Protein AF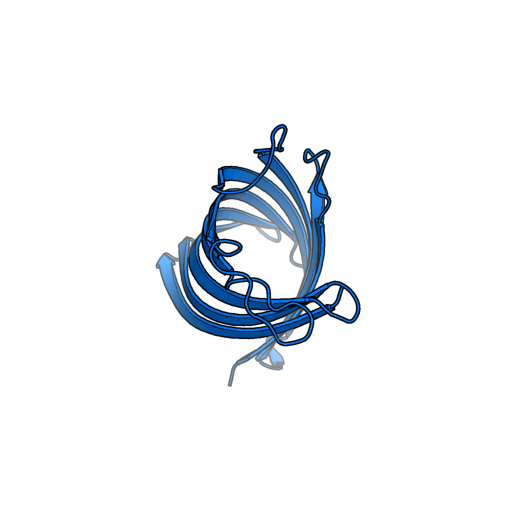-A0A935G472-F1 (afdb_monomer)

Radius of gyration: 19.81 Å; Cα contacts (8 Å, |Δi|>4): 461; chains: 1; bounding box: 46×40×57 Å

Solvent-accessible surface area (backbone atoms only — not comparable to full-atom values): 9178 Å² total; per-residue (Å²): 120,54,74,54,69,56,75,51,69,54,77,49,80,43,77,78,48,101,39,33,36,40,37,40,37,41,32,43,32,47,32,45,38,35,53,75,96,45,34,40,29,49,33,41,36,40,38,40,36,40,36,41,37,38,49,48,76,60,86,55,35,36,42,33,41,38,42,36,40,38,40,40,38,37,43,33,42,4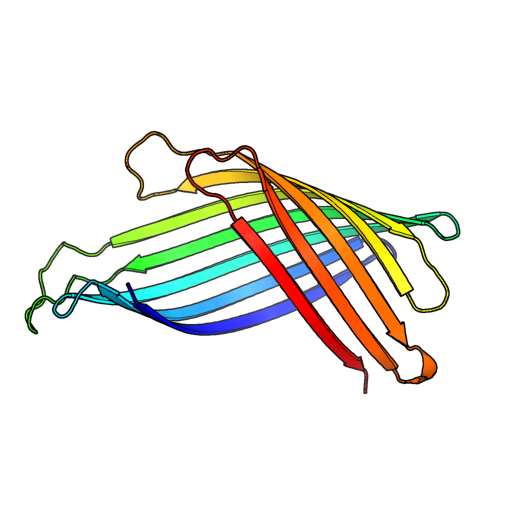2,38,24,49,80,86,42,74,41,85,87,64,39,52,66,35,41,40,33,36,41,34,44,32,41,33,45,32,43,61,51,97,49,36,30,44,33,44,31,46,29,46,35,37,52,79,45,70,68,74,73,79,82,85,76,69,49,43,33,44,34,40,36,41,35,37,38,39,47,37,79,93,74,37,35,36,34,34,42,38,40,34,42,48,39,76,34,92,89,58,78,54,77,47,82,48,76,51,77,47,75,66,131

Structure (mmCIF, N/CA/C/O backbone):
data_AF-A0A935G472-F1
#
_entry.id   AF-A0A935G472-F1
#
loop_
_atom_site.group_PDB
_atom_site.id
_atom_site.type_symbol
_atom_site.label_atom_id
_atom_site.label_alt_id
_atom_site.label_comp_id
_atom_site.label_asym_id
_atom_site.label_entity_id
_atom_site.label_seq_id
_atom_site.pdbx_PDB_ins_code
_atom_site.Cartn_x
_atom_site.Cartn_y
_atom_site.Cartn_z
_atom_site.occupancy
_atom_site.B_iso_or_equiv
_atom_site.auth_seq_id
_atom_site.auth_comp_id
_atom_site.auth_asym_id
_atom_site.auth_atom_id
_atom_site.pdbx_PDB_model_num
ATOM 1 N N . MET A 1 1 ? -1.799 2.362 -26.277 1.00 61.91 1 MET A N 1
ATOM 2 C CA . MET A 1 1 ? -0.725 1.571 -25.633 1.00 61.91 1 MET A CA 1
ATOM 3 C C . MET A 1 1 ? -1.395 0.411 -24.920 1.00 61.91 1 MET A C 1
ATOM 5 O O . MET A 1 1 ? -2.453 0.643 -24.351 1.00 61.91 1 MET A O 1
ATOM 9 N N . ARG A 1 2 ? -0.857 -0.808 -24.996 1.00 76.19 2 ARG A N 1
ATOM 10 C CA . ARG A 1 2 ? -1.435 -1.981 -24.316 1.00 76.19 2 ARG A CA 1
ATOM 11 C C . ARG A 1 2 ? -0.361 -2.645 -23.463 1.00 76.19 2 ARG A C 1
ATOM 13 O O . ARG A 1 2 ? 0.771 -2.778 -23.927 1.00 76.19 2 ARG A O 1
ATOM 20 N N . SER A 1 3 ? -0.723 -3.016 -22.239 1.00 84.31 3 SER A N 1
ATOM 21 C CA . SER A 1 3 ? 0.122 -3.782 -21.329 1.00 84.31 3 SER A CA 1
ATOM 22 C C . SER A 1 3 ? -0.670 -4.990 -20.851 1.00 84.31 3 SER A C 1
ATOM 24 O O . SER A 1 3 ? -1.786 -4.815 -20.371 1.00 84.31 3 SER A O 1
ATOM 26 N N . ASP A 1 4 ? -0.104 -6.180 -20.995 1.00 88.06 4 ASP A N 1
ATOM 27 C CA . ASP A 1 4 ? -0.652 -7.420 -20.445 1.00 88.06 4 ASP A CA 1
ATOM 28 C C . ASP A 1 4 ? 0.426 -8.021 -19.532 1.00 88.06 4 ASP A C 1
ATOM 30 O O . ASP A 1 4 ? 1.610 -7.930 -19.846 1.00 88.06 4 ASP A O 1
ATOM 34 N N . GLY A 1 5 ? 0.054 -8.596 -18.394 1.00 89.50 5 GLY A N 1
ATOM 35 C CA . GLY A 1 5 ? 1.028 -9.142 -17.452 1.00 89.50 5 GLY A CA 1
ATOM 36 C C . GLY A 1 5 ? 0.374 -9.864 -16.288 1.00 89.50 5 GLY A C 1
ATOM 37 O O . GLY A 1 5 ? -0.848 -9.823 -16.129 1.00 89.50 5 GLY A O 1
ATOM 38 N N . TYR A 1 6 ? 1.196 -10.514 -15.476 1.00 93.25 6 TYR A N 1
ATOM 39 C CA . TYR A 1 6 ? 0.776 -11.185 -14.252 1.00 93.25 6 TYR A CA 1
ATOM 40 C C . TYR A 1 6 ? 1.691 -10.792 -13.095 1.00 93.25 6 TYR A C 1
ATOM 42 O O . TYR A 1 6 ? 2.794 -10.291 -13.288 1.00 93.25 6 TYR A O 1
ATOM 50 N N . MET A 1 7 ? 1.216 -11.012 -11.874 1.00 94.19 7 MET A N 1
ATOM 51 C CA . MET A 1 7 ? 1.996 -10.802 -10.663 1.00 94.19 7 MET A CA 1
ATOM 52 C C . MET A 1 7 ? 1.609 -11.862 -9.644 1.00 94.19 7 MET A C 1
ATOM 54 O O . MET A 1 7 ? 0.427 -12.156 -9.461 1.00 94.19 7 MET A O 1
ATOM 58 N N . VAL A 1 8 ? 2.613 -12.425 -8.984 1.00 95.44 8 VAL A N 1
ATOM 59 C CA . VAL A 1 8 ? 2.445 -13.366 -7.882 1.00 95.44 8 VAL A CA 1
ATOM 60 C C . VAL A 1 8 ? 3.071 -12.747 -6.646 1.00 95.44 8 VAL A C 1
ATOM 62 O O . VAL A 1 8 ? 4.176 -12.211 -6.699 1.00 95.44 8 VAL A O 1
ATOM 65 N N . ALA A 1 9 ? 2.360 -12.813 -5.525 1.00 96.56 9 ALA A N 1
ATOM 66 C CA . ALA A 1 9 ? 2.836 -12.272 -4.265 1.00 96.56 9 ALA A CA 1
ATOM 67 C C . ALA A 1 9 ? 2.581 -13.244 -3.115 1.00 96.56 9 ALA A C 1
ATOM 69 O O . ALA A 1 9 ? 1.525 -13.871 -3.034 1.00 96.56 9 ALA A O 1
ATOM 70 N N . ALA A 1 10 ? 3.554 -13.329 -2.215 1.00 96.50 10 ALA A N 1
ATOM 71 C CA . ALA A 1 10 ? 3.398 -13.930 -0.905 1.00 96.50 10 ALA A CA 1
ATOM 72 C C . ALA A 1 10 ? 3.046 -12.837 0.111 1.00 96.50 10 ALA A C 1
ATOM 74 O O . ALA A 1 10 ? 3.570 -11.721 0.059 1.00 96.50 10 ALA A O 1
ATOM 75 N N . TYR A 1 11 ? 2.161 -13.176 1.045 1.00 95.62 11 TYR A N 1
ATOM 76 C CA . TYR A 1 11 ? 1.634 -12.258 2.047 1.00 95.62 11 TYR A CA 1
ATOM 77 C C . TYR A 1 11 ? 1.699 -12.884 3.437 1.00 95.62 11 TYR A C 1
ATOM 79 O O . TYR A 1 11 ? 1.384 -14.062 3.608 1.00 95.62 11 TYR A O 1
ATOM 87 N N . LEU A 1 12 ? 2.063 -12.076 4.429 1.00 96.69 12 LEU A N 1
ATOM 88 C CA . LEU A 1 12 ? 2.054 -12.431 5.840 1.00 96.69 12 LEU A CA 1
ATOM 89 C C . LEU A 1 12 ? 1.376 -11.316 6.640 1.00 96.69 12 LEU A C 1
ATOM 91 O O . LEU A 1 12 ? 1.849 -10.182 6.633 1.00 96.69 12 LEU A O 1
ATOM 95 N N . GLY A 1 13 ? 0.307 -11.657 7.359 1.00 96.31 13 GLY A N 1
ATOM 96 C CA . GLY A 1 13 ? -0.347 -10.776 8.327 1.00 96.31 13 GLY A CA 1
ATOM 97 C C . GLY A 1 13 ? -0.098 -11.261 9.752 1.00 96.31 13 GLY A C 1
ATOM 98 O O . GLY A 1 13 ? -0.277 -12.443 10.047 1.00 96.31 13 GLY A O 1
ATOM 99 N N . LEU A 1 14 ? 0.321 -10.358 10.635 1.00 96.19 14 LEU A N 1
ATOM 100 C CA . LEU A 1 14 ? 0.619 -10.621 12.040 1.00 96.19 14 LEU A CA 1
ATOM 101 C C . LEU A 1 14 ? -0.147 -9.647 12.931 1.00 96.19 14 LEU A C 1
ATOM 103 O O . LEU A 1 14 ? 0.038 -8.433 12.858 1.00 96.19 14 LEU A O 1
ATOM 107 N N . GLN A 1 15 ? -0.959 -10.181 13.838 1.00 96.69 15 GLN A N 1
ATOM 108 C CA . GLN A 1 15 ? -1.556 -9.386 14.903 1.00 96.69 15 GLN A CA 1
ATOM 109 C C . GLN A 1 15 ? -0.549 -9.249 16.051 1.00 96.69 15 GLN A C 1
ATOM 111 O O . GLN A 1 15 ? -0.267 -10.212 16.759 1.00 96.69 15 GLN A O 1
ATOM 116 N N . LEU A 1 16 ? 0.020 -8.053 16.218 1.00 95.88 16 LEU A N 1
ATOM 117 C CA . LEU A 1 16 ? 1.026 -7.766 17.248 1.00 95.88 16 LEU A CA 1
ATOM 118 C C . LEU A 1 16 ? 0.385 -7.508 18.618 1.00 95.88 16 LEU A C 1
ATOM 120 O O . LEU A 1 16 ? 0.967 -7.815 19.653 1.00 95.88 16 LEU A O 1
ATOM 124 N N . SER A 1 17 ? -0.809 -6.917 18.624 1.00 96.12 17 SER A N 1
ATOM 125 C CA . SER A 1 17 ? -1.645 -6.730 19.814 1.00 96.12 17 SER A CA 1
ATOM 126 C C . SER A 1 17 ? -3.119 -6.645 19.411 1.00 96.12 17 SER A C 1
ATOM 128 O O . SER A 1 17 ? -3.445 -6.639 18.226 1.00 96.12 17 SER A O 1
ATOM 130 N N . GLU A 1 18 ? -4.024 -6.497 20.378 1.00 93.75 18 GLU A N 1
ATOM 131 C CA . GLU A 1 18 ? -5.459 -6.297 20.113 1.00 93.75 18 GLU A CA 1
ATOM 132 C C . GLU A 1 18 ? -5.748 -5.127 19.164 1.00 93.75 18 GLU A C 1
ATOM 134 O O . GLU A 1 18 ? -6.733 -5.150 18.432 1.00 93.75 18 GLU A O 1
ATOM 139 N N . LYS A 1 19 ? -4.882 -4.109 19.171 1.00 96.81 19 LYS A N 1
ATOM 140 C CA . LYS A 1 19 ? -5.066 -2.880 18.396 1.00 96.81 19 LYS A CA 1
ATOM 141 C C . LYS A 1 19 ? -4.079 -2.734 17.252 1.00 96.81 19 LYS A C 1
ATOM 143 O O . LYS A 1 19 ? -4.277 -1.849 16.437 1.00 96.81 19 LYS A O 1
ATOM 148 N N . LEU A 1 20 ? -3.012 -3.530 17.202 1.00 97.25 20 LEU A N 1
ATOM 149 C CA . LEU A 1 20 ? -1.900 -3.331 16.273 1.00 97.25 20 LEU A CA 1
ATOM 150 C C . LEU A 1 20 ? -1.707 -4.566 15.396 1.00 97.25 20 LEU A C 1
ATOM 152 O O . LEU A 1 20 ? -1.523 -5.666 15.915 1.00 97.25 20 LEU A O 1
ATOM 156 N N . ALA A 1 21 ? -1.681 -4.364 14.084 1.00 97.56 21 ALA A N 1
ATOM 157 C CA . ALA A 1 21 ? -1.414 -5.395 13.091 1.00 97.56 21 ALA A CA 1
ATOM 158 C C . ALA A 1 21 ? -0.292 -4.955 12.145 1.00 97.56 21 ALA A C 1
ATOM 160 O O . ALA A 1 21 ? -0.178 -3.773 11.815 1.00 97.56 21 ALA A O 1
ATOM 161 N N . LEU A 1 22 ? 0.535 -5.910 11.731 1.00 97.75 22 LEU A N 1
ATOM 162 C CA . LEU A 1 22 ? 1.597 -5.745 10.750 1.00 97.75 22 LEU A CA 1
ATOM 163 C C . LEU A 1 22 ? 1.340 -6.688 9.579 1.00 97.75 22 LEU A C 1
ATOM 165 O O . LEU A 1 22 ? 1.268 -7.898 9.764 1.00 97.75 22 LEU A O 1
ATOM 169 N N . ASP A 1 23 ? 1.298 -6.134 8.378 1.00 96.88 23 ASP A N 1
ATOM 170 C CA . ASP A 1 23 ? 1.134 -6.879 7.140 1.00 96.88 23 ASP A CA 1
ATOM 171 C C . ASP A 1 23 ? 2.339 -6.650 6.236 1.00 96.88 23 ASP A C 1
ATOM 173 O O . ASP A 1 23 ? 2.715 -5.509 5.963 1.00 96.88 23 ASP A O 1
ATOM 177 N N . VAL A 1 24 ? 2.938 -7.728 5.746 1.00 97.50 24 VAL A N 1
ATOM 178 C CA . VAL A 1 24 ? 4.085 -7.691 4.838 1.00 97.50 24 VAL A CA 1
ATOM 179 C C . VAL A 1 24 ? 3.743 -8.470 3.577 1.00 97.50 24 VAL A C 1
ATOM 181 O O . VAL A 1 24 ? 3.178 -9.560 3.641 1.00 97.50 24 VAL A O 1
ATOM 184 N N . ALA A 1 25 ? 4.099 -7.913 2.425 1.00 97.62 25 ALA A N 1
ATOM 185 C CA . ALA A 1 25 ? 3.934 -8.556 1.132 1.00 97.62 25 ALA A CA 1
ATOM 186 C C . ALA A 1 25 ? 5.220 -8.449 0.316 1.00 97.62 25 ALA A C 1
ATOM 188 O O . ALA A 1 25 ? 5.889 -7.416 0.318 1.00 97.62 25 ALA A O 1
ATOM 189 N N . ILE A 1 26 ? 5.535 -9.513 -0.406 1.00 97.38 26 ILE A N 1
ATOM 190 C CA . ILE A 1 26 ? 6.598 -9.550 -1.406 1.00 97.38 26 ILE A CA 1
ATOM 191 C C . ILE A 1 26 ? 6.022 -10.177 -2.662 1.00 97.38 26 ILE A C 1
ATOM 193 O O . ILE A 1 26 ? 5.330 -11.192 -2.581 1.00 97.38 26 ILE A O 1
ATOM 197 N N . GLY A 1 27 ? 6.297 -9.600 -3.821 1.00 96.44 27 GLY A N 1
ATOM 198 C CA . GLY A 1 27 ? 5.851 -10.189 -5.071 1.00 96.44 27 GLY A CA 1
ATOM 199 C C . GLY A 1 27 ? 6.751 -9.867 -6.240 1.00 96.44 27 GLY A C 1
ATOM 200 O O . GLY A 1 27 ? 7.555 -8.938 -6.193 1.00 96.44 27 GLY A O 1
ATOM 201 N N . SER A 1 28 ? 6.586 -10.675 -7.277 1.00 96.50 28 SER A N 1
ATOM 202 C CA . SER A 1 28 ? 7.285 -10.558 -8.544 1.00 96.50 28 SER A CA 1
ATOM 203 C C . SER A 1 28 ? 6.312 -10.834 -9.691 1.00 96.50 28 SER A C 1
ATOM 205 O O . SER A 1 28 ? 5.279 -11.488 -9.502 1.00 96.50 28 SER A O 1
ATOM 207 N N . GLY A 1 29 ? 6.588 -10.304 -10.872 1.00 94.56 29 GLY A N 1
ATOM 208 C CA . GLY A 1 29 ? 5.725 -10.475 -12.028 1.00 94.56 29 GLY A CA 1
ATOM 209 C C . GLY A 1 29 ? 6.328 -9.942 -13.312 1.00 94.56 29 GLY A C 1
ATOM 210 O O . GLY A 1 29 ? 7.234 -9.116 -13.295 1.00 94.56 29 GLY A O 1
ATOM 211 N N . ASP A 1 30 ? 5.750 -10.378 -14.419 1.00 93.69 30 ASP A N 1
ATOM 212 C CA . ASP A 1 30 ? 6.198 -10.048 -15.763 1.00 93.69 30 ASP A CA 1
ATOM 213 C C . ASP A 1 30 ? 5.072 -9.337 -16.515 1.00 93.69 30 ASP A C 1
ATOM 215 O O . ASP A 1 30 ? 3.883 -9.653 -16.362 1.00 93.69 30 ASP A O 1
ATOM 219 N N . ALA A 1 31 ? 5.433 -8.369 -17.350 1.00 90.44 31 ALA A N 1
ATOM 220 C CA . ALA A 1 31 ? 4.493 -7.675 -18.211 1.00 90.44 31 ALA A CA 1
ATOM 221 C C . ALA A 1 31 ? 5.084 -7.370 -19.586 1.00 90.44 31 ALA A C 1
ATOM 223 O O . ALA A 1 31 ? 6.184 -6.847 -19.723 1.00 90.44 31 ALA A O 1
ATOM 224 N N . ASP A 1 32 ? 4.276 -7.592 -20.614 1.00 87.88 32 ASP A N 1
ATOM 225 C CA . ASP A 1 32 ? 4.554 -7.161 -21.972 1.00 87.88 32 ASP A CA 1
ATOM 226 C C . ASP A 1 32 ? 3.937 -5.783 -22.200 1.00 87.88 32 ASP A C 1
ATOM 228 O O . ASP A 1 32 ? 2.732 -5.582 -22.015 1.00 87.88 32 ASP A O 1
ATOM 232 N N . ARG A 1 33 ? 4.731 -4.830 -22.690 1.00 83.69 33 ARG A N 1
ATOM 233 C CA . ARG A 1 33 ? 4.255 -3.516 -23.132 1.00 83.69 33 ARG A CA 1
ATOM 234 C C . ARG A 1 33 ? 4.383 -3.384 -24.644 1.00 83.69 33 ARG A C 1
ATOM 236 O O . ARG A 1 33 ? 5.468 -3.506 -25.206 1.00 83.69 33 ARG A O 1
ATOM 243 N N . LYS A 1 34 ? 3.277 -3.032 -25.303 1.00 83.06 34 LYS A N 1
ATOM 244 C CA . LYS A 1 34 ? 3.229 -2.722 -26.740 1.00 83.06 34 LYS A CA 1
ATOM 245 C C . LYS A 1 34 ? 2.914 -1.246 -26.969 1.00 83.06 34 LYS A C 1
ATOM 247 O O . LYS A 1 34 ? 1.870 -0.734 -26.537 1.00 83.06 34 LYS A O 1
ATOM 252 N N . THR A 1 35 ? 3.814 -0.562 -27.674 1.00 81.06 35 THR A N 1
ATOM 253 C CA . THR A 1 35 ? 3.662 0.846 -28.067 1.00 81.06 35 THR A CA 1
ATOM 254 C C . THR A 1 35 ? 3.570 0.929 -29.592 1.00 81.06 35 THR A C 1
ATOM 256 O O . THR A 1 35 ? 4.547 0.698 -30.296 1.00 81.06 35 THR A O 1
ATOM 259 N N . GLY A 1 36 ? 2.378 1.230 -30.115 1.00 77.69 36 GLY A N 1
ATOM 260 C CA . GLY A 1 36 ? 2.111 1.154 -31.556 1.00 77.69 36 GLY A CA 1
ATOM 261 C C . GLY A 1 36 ? 2.119 -0.286 -32.086 1.00 77.69 36 GLY A C 1
ATOM 262 O O . GLY A 1 36 ? 1.955 -1.236 -31.324 1.00 77.69 36 GLY A O 1
ATOM 263 N N . ALA A 1 37 ? 2.291 -0.443 -33.401 1.00 70.75 37 ALA A N 1
ATOM 264 C CA . ALA A 1 37 ? 2.274 -1.752 -34.063 1.00 70.75 37 ALA A CA 1
ATOM 265 C C . ALA A 1 37 ? 3.631 -2.483 -34.048 1.00 70.75 37 ALA A C 1
ATOM 267 O O . ALA A 1 37 ? 3.686 -3.662 -34.383 1.00 70.75 37 ALA A O 1
ATOM 268 N N . GLN A 1 38 ? 4.722 -1.788 -33.710 1.00 73.62 38 GLN A N 1
ATOM 269 C CA . GLN A 1 38 ? 6.084 -2.236 -34.031 1.00 73.62 38 GLN A CA 1
ATOM 270 C C . GLN A 1 38 ? 7.020 -2.313 -32.819 1.00 73.62 38 GLN A C 1
ATOM 272 O O . GLN A 1 38 ? 8.059 -2.953 -32.944 1.00 73.62 38 GLN A O 1
ATOM 277 N N . THR A 1 39 ? 6.670 -1.710 -31.673 1.00 80.06 39 THR A N 1
ATOM 278 C CA . THR A 1 39 ? 7.538 -1.666 -30.483 1.00 80.06 39 THR A CA 1
ATOM 279 C C . THR A 1 39 ? 6.994 -2.545 -29.357 1.00 80.06 39 THR A C 1
ATOM 281 O O . THR A 1 39 ? 5.894 -2.286 -28.852 1.00 80.06 39 THR A O 1
ATOM 284 N N . LYS A 1 40 ? 7.771 -3.554 -28.943 1.00 83.19 40 LYS A N 1
ATOM 285 C CA . LYS A 1 40 ? 7.506 -4.412 -27.774 1.00 83.19 40 LYS A CA 1
ATOM 286 C C . LYS A 1 40 ? 8.637 -4.280 -26.755 1.00 83.19 40 LYS A C 1
ATOM 288 O O . LYS A 1 40 ? 9.800 -4.317 -27.149 1.00 83.19 40 LYS A O 1
ATOM 293 N N . ASN A 1 41 ? 8.285 -4.206 -25.475 1.00 84.88 41 ASN A N 1
ATOM 294 C CA . ASN A 1 41 ? 9.228 -4.315 -24.368 1.00 84.88 41 ASN A CA 1
ATOM 295 C C . ASN A 1 41 ? 8.694 -5.302 -23.341 1.00 84.88 41 ASN A C 1
ATOM 297 O O . ASN A 1 41 ? 7.498 -5.274 -23.038 1.00 84.88 41 ASN A O 1
ATOM 301 N N . ASP A 1 42 ? 9.600 -6.086 -22.781 1.00 87.19 42 ASP A N 1
ATOM 302 C CA . ASP A 1 42 ? 9.330 -6.952 -21.641 1.00 87.19 42 ASP A CA 1
ATOM 303 C C . ASP A 1 42 ? 9.679 -6.167 -20.363 1.00 87.19 42 ASP A C 1
ATOM 305 O O . ASP A 1 42 ? 10.604 -5.345 -20.366 1.00 87.19 42 ASP A O 1
ATOM 309 N N . ILE A 1 43 ? 8.885 -6.325 -19.308 1.00 89.56 43 ILE A N 1
ATOM 310 C CA . ILE A 1 43 ? 9.026 -5.594 -18.047 1.00 89.56 43 ILE A CA 1
ATOM 311 C C . ILE A 1 43 ? 8.947 -6.592 -16.900 1.00 89.56 43 ILE A C 1
ATOM 313 O O . ILE A 1 43 ? 7.876 -7.147 -16.650 1.00 89.56 43 ILE A O 1
ATOM 317 N N . ASP A 1 44 ? 10.038 -6.712 -16.157 1.00 92.69 44 ASP A N 1
ATOM 318 C CA . ASP A 1 44 ? 10.095 -7.510 -14.936 1.00 92.69 44 ASP A CA 1
ATOM 319 C C . ASP A 1 44 ? 9.821 -6.590 -13.748 1.00 92.69 44 ASP A C 1
ATOM 321 O O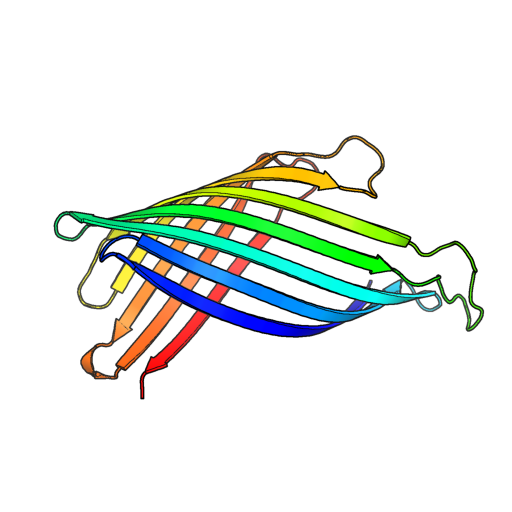 . ASP A 1 44 ? 10.332 -5.465 -13.680 1.00 92.69 44 ASP A O 1
ATOM 325 N N . ARG A 1 45 ? 8.985 -7.028 -12.812 1.00 94.19 45 ARG A N 1
ATOM 326 C CA . ARG A 1 45 ? 8.521 -6.218 -11.685 1.00 94.19 45 ARG A CA 1
ATOM 327 C C . ARG A 1 45 ? 8.717 -6.959 -10.386 1.00 94.19 45 ARG A C 1
ATOM 329 O O . ARG A 1 45 ? 8.173 -8.038 -10.221 1.00 94.19 45 ARG A O 1
ATOM 336 N N . ASP A 1 46 ? 9.351 -6.305 -9.426 1.00 95.94 46 ASP A N 1
ATOM 337 C CA . ASP A 1 46 ? 9.428 -6.767 -8.046 1.00 95.94 46 ASP A CA 1
ATOM 338 C C . ASP A 1 46 ? 8.850 -5.707 -7.117 1.00 95.94 46 ASP A C 1
ATOM 340 O O . ASP A 1 46 ? 9.079 -4.505 -7.300 1.00 95.94 46 ASP A O 1
ATOM 344 N N . PHE A 1 47 ? 8.137 -6.133 -6.079 1.00 96.62 47 PHE A N 1
ATOM 345 C CA . PHE A 1 47 ? 7.693 -5.225 -5.033 1.00 96.62 47 PHE A CA 1
ATOM 346 C C . PHE A 1 47 ? 7.798 -5.831 -3.636 1.00 96.62 47 PHE A C 1
ATOM 348 O O . PHE A 1 47 ? 7.694 -7.039 -3.429 1.00 96.62 47 PHE A O 1
ATOM 355 N N . TYR A 1 48 ? 7.965 -4.937 -2.670 1.00 97.38 48 TYR A N 1
ATOM 356 C CA . TYR A 1 48 ? 7.998 -5.215 -1.246 1.00 97.38 48 TYR A CA 1
ATOM 357 C C . TYR A 1 48 ? 7.120 -4.177 -0.567 1.00 97.38 48 TYR A C 1
ATOM 359 O O . TYR A 1 48 ? 7.285 -2.979 -0.795 1.00 97.38 48 TYR A O 1
ATOM 367 N N . ALA A 1 49 ? 6.192 -4.616 0.267 1.00 97.38 49 ALA A N 1
ATOM 368 C CA . ALA A 1 49 ? 5.305 -3.730 0.995 1.00 97.38 49 ALA A CA 1
ATOM 369 C C . ALA A 1 49 ? 5.238 -4.129 2.464 1.00 97.38 49 ALA A C 1
ATOM 371 O O . ALA A 1 49 ? 5.232 -5.311 2.800 1.00 97.38 49 ALA A O 1
ATOM 372 N N . ALA A 1 50 ? 5.147 -3.130 3.332 1.00 97.88 50 ALA A N 1
ATOM 373 C CA . ALA A 1 50 ? 4.891 -3.303 4.751 1.00 97.88 50 ALA A CA 1
ATOM 374 C C . ALA A 1 50 ? 3.815 -2.308 5.190 1.00 97.88 50 ALA A C 1
ATOM 376 O O . ALA A 1 50 ? 3.849 -1.139 4.806 1.00 97.88 50 ALA A O 1
ATOM 377 N N . ASN A 1 51 ? 2.855 -2.759 5.988 1.00 97.31 51 ASN A N 1
ATOM 378 C CA . ASN A 1 51 ? 1.764 -1.950 6.510 1.00 97.31 51 ASN A CA 1
ATOM 379 C C . ASN A 1 51 ? 1.626 -2.198 8.005 1.00 97.31 51 ASN A C 1
ATOM 381 O O . ASN A 1 51 ? 1.450 -3.330 8.432 1.00 97.31 51 ASN A O 1
ATOM 385 N N . LEU A 1 52 ? 1.667 -1.133 8.790 1.00 97.94 52 LEU A N 1
ATOM 386 C CA . LEU A 1 52 ? 1.368 -1.143 10.208 1.00 97.94 52 LEU A CA 1
ATOM 387 C C . LEU A 1 52 ? 0.023 -0.450 10.416 1.00 97.94 52 LEU A C 1
ATOM 389 O O . LEU A 1 52 ? -0.147 0.710 10.035 1.00 97.94 52 LEU A O 1
ATOM 393 N N . THR A 1 53 ? -0.917 -1.154 11.031 1.00 97.94 53 THR A N 1
ATOM 394 C CA . THR A 1 53 ? -2.282 -0.679 11.255 1.00 97.94 53 THR A CA 1
ATOM 395 C C . THR A 1 53 ? -2.574 -0.655 12.747 1.00 97.94 53 THR A C 1
ATOM 397 O O . THR A 1 53 ? -2.381 -1.659 13.427 1.00 97.94 53 THR A O 1
ATOM 400 N N . TYR A 1 54 ? -3.050 0.481 13.254 1.00 97.75 54 TYR A N 1
ATOM 401 C CA . TYR A 1 54 ? -3.556 0.642 14.613 1.00 97.75 54 TYR A CA 1
ATOM 402 C C . TYR A 1 54 ? -5.060 0.913 14.569 1.00 97.75 54 TYR A C 1
ATOM 404 O O . TYR A 1 54 ? -5.456 1.928 14.012 1.00 97.75 54 TYR A O 1
ATOM 412 N N . ALA A 1 55 ? -5.892 0.062 15.165 1.00 97.25 55 ALA A N 1
ATOM 413 C CA . ALA A 1 55 ? -7.342 0.235 15.209 1.00 97.25 55 ALA A CA 1
ATOM 414 C C . ALA A 1 55 ? -7.841 0.357 16.653 1.00 97.25 55 ALA A C 1
ATOM 416 O O . ALA A 1 55 ? -7.495 -0.441 17.528 1.00 97.25 55 ALA A O 1
ATOM 417 N N . HIS A 1 56 ? -8.687 1.350 16.913 1.00 97.38 56 HIS A N 1
ATOM 418 C CA . HIS A 1 56 ? -9.293 1.571 18.217 1.00 97.38 56 HIS A CA 1
ATOM 419 C C . HIS A 1 56 ? -10.788 1.858 18.097 1.00 97.38 56 HIS A C 1
ATOM 421 O O . HIS A 1 56 ? -11.214 2.674 17.286 1.00 97.38 56 HIS A O 1
ATOM 427 N N . TRP A 1 57 ? -11.575 1.195 18.940 1.00 96.69 57 TRP A N 1
ATOM 428 C CA . TRP A 1 57 ? -13.021 1.357 19.002 1.00 96.69 57 TRP A CA 1
ATOM 429 C C . TRP A 1 57 ? -13.427 2.311 20.122 1.00 96.69 57 TRP A C 1
ATOM 431 O O . TRP A 1 57 ? -12.950 2.193 21.252 1.00 96.69 57 TRP A O 1
ATOM 441 N N . HIS A 1 58 ? -14.355 3.210 19.811 1.00 96.88 58 HIS A N 1
ATOM 442 C CA . HIS A 1 58 ? -15.036 4.075 20.762 1.00 96.88 58 HIS A CA 1
ATOM 443 C C . HIS A 1 58 ? -16.550 4.012 20.519 1.00 96.88 58 HIS A C 1
ATOM 445 O O . HIS A 1 58 ? -17.107 4.724 19.680 1.00 96.88 58 HIS A O 1
ATOM 451 N N . GLY A 1 59 ? -17.222 3.110 21.238 1.00 95.44 59 GLY A N 1
ATOM 452 C CA . GLY A 1 59 ? -18.625 2.791 20.979 1.00 95.44 59 GLY A CA 1
ATOM 453 C C . GLY A 1 59 ? -18.802 2.221 19.570 1.00 95.44 59 GLY A C 1
ATOM 454 O O . GLY A 1 59 ? -18.138 1.255 19.208 1.00 95.44 59 GLY A O 1
ATOM 455 N N . ALA A 1 60 ? -19.679 2.838 18.775 1.00 96.00 60 ALA A N 1
ATOM 456 C CA . ALA A 1 60 ? -19.911 2.454 17.381 1.00 96.00 60 ALA A CA 1
ATOM 457 C C . ALA A 1 60 ? -18.869 3.020 16.397 1.00 96.00 60 ALA A C 1
ATOM 459 O O . ALA A 1 60 ? -18.875 2.641 15.230 1.00 96.00 60 ALA A O 1
ATOM 460 N N . PHE A 1 61 ? -17.979 3.917 16.832 1.00 97.25 61 PHE A N 1
ATOM 461 C CA . PHE A 1 61 ? -16.929 4.459 15.972 1.00 97.25 61 PHE A CA 1
ATOM 462 C C . PHE A 1 61 ? -15.666 3.603 16.043 1.00 97.25 61 PHE A C 1
ATOM 464 O O . PHE A 1 61 ? -15.216 3.233 17.129 1.00 97.25 61 PHE A O 1
ATOM 471 N N . GLN A 1 62 ? -15.053 3.362 14.890 1.00 97.31 62 GLN A N 1
ATOM 472 C CA . GLN A 1 62 ? -13.711 2.807 14.774 1.00 97.31 62 GLN A CA 1
ATOM 473 C C . GLN A 1 62 ? -12.782 3.882 14.219 1.00 97.31 62 GLN A C 1
ATOM 475 O O . GLN A 1 62 ? -13.069 4.475 13.184 1.00 97.31 62 GLN A O 1
ATOM 480 N N . VAL A 1 63 ? -11.660 4.118 14.890 1.00 97.69 63 VAL A N 1
ATOM 481 C CA . VAL A 1 63 ? -10.579 4.970 14.391 1.00 97.69 63 VAL A CA 1
ATOM 482 C C . VAL A 1 63 ? -9.389 4.088 14.061 1.00 97.69 63 VAL A C 1
ATOM 484 O O . VAL A 1 63 ? -8.913 3.339 14.917 1.00 97.69 63 VAL A O 1
ATOM 487 N N . THR A 1 64 ? -8.890 4.209 12.838 1.00 97.62 64 THR A N 1
ATOM 488 C CA . THR A 1 64 ? -7.782 3.406 12.330 1.00 97.62 64 THR A CA 1
ATOM 489 C C . THR A 1 64 ? -6.663 4.317 11.847 1.00 97.62 64 THR A C 1
ATOM 491 O O . THR A 1 64 ? -6.875 5.150 10.978 1.00 97.62 64 THR A O 1
ATOM 494 N N . GLY A 1 65 ? -5.461 4.169 12.394 1.00 97.94 65 GLY A N 1
ATOM 495 C CA . GLY A 1 65 ? -4.234 4.757 11.861 1.00 97.94 65 GLY A CA 1
ATOM 496 C C . GLY A 1 65 ? -3.475 3.730 11.026 1.00 97.94 65 GLY A C 1
ATOM 497 O O . GLY A 1 65 ? -3.394 2.564 11.409 1.00 97.94 65 GLY A O 1
ATOM 498 N N . LYS A 1 66 ? -2.896 4.145 9.899 1.00 97.62 66 LYS A N 1
ATOM 499 C CA . LYS A 1 66 ? -2.140 3.261 9.008 1.00 97.62 66 LYS A CA 1
ATOM 500 C C . LYS A 1 66 ? -0.845 3.912 8.549 1.00 97.62 66 LYS A C 1
ATOM 502 O O . LYS A 1 66 ? -0.867 5.002 7.984 1.00 97.62 66 LYS A O 1
ATOM 507 N N . ALA A 1 67 ? 0.267 3.217 8.747 1.00 98.00 67 ALA A N 1
ATOM 508 C CA . ALA A 1 67 ? 1.563 3.555 8.179 1.00 98.00 67 ALA A CA 1
ATOM 509 C C . ALA A 1 67 ? 1.968 2.469 7.179 1.00 98.00 67 ALA A C 1
ATOM 511 O O . ALA A 1 6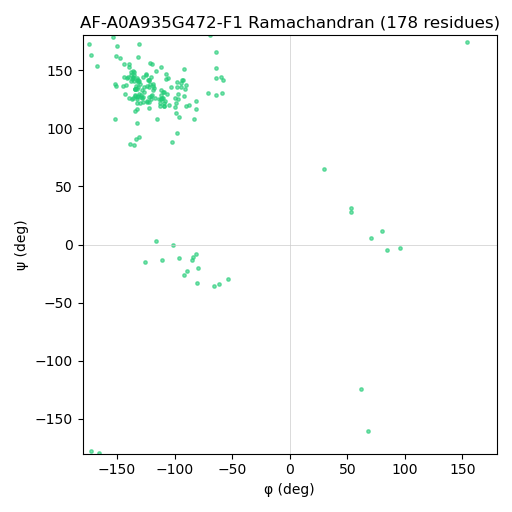7 ? 2.013 1.293 7.519 1.00 98.00 67 ALA A O 1
ATOM 512 N N . SER A 1 68 ? 2.271 2.856 5.950 1.00 96.88 68 SER A N 1
ATOM 513 C CA . SER A 1 68 ? 2.644 1.955 4.867 1.00 96.88 68 SER A CA 1
ATOM 514 C C . SER A 1 68 ? 3.985 2.355 4.276 1.00 96.88 68 SER A C 1
ATOM 516 O O . SER A 1 68 ? 4.304 3.538 4.145 1.00 96.88 68 SER A O 1
ATOM 518 N N . TRP A 1 69 ? 4.742 1.357 3.857 1.00 97.19 69 TRP A N 1
ATOM 519 C CA . TRP A 1 69 ? 5.941 1.501 3.054 1.00 97.19 69 TRP A CA 1
ATOM 520 C C . TRP A 1 69 ? 5.852 0.556 1.858 1.00 97.19 69 TRP A C 1
ATOM 522 O O . TRP A 1 69 ? 5.417 -0.587 1.999 1.00 97.19 69 TRP A O 1
ATOM 532 N N . LEU A 1 70 ? 6.249 1.046 0.689 1.00 96.31 70 LEU A N 1
ATOM 533 C CA . LEU A 1 70 ? 6.268 0.311 -0.566 1.00 96.31 70 LEU A CA 1
ATOM 534 C C . LEU A 1 70 ? 7.599 0.566 -1.272 1.00 96.31 70 LEU A C 1
ATOM 536 O O . LEU A 1 70 ? 7.968 1.715 -1.523 1.00 96.31 70 LEU A O 1
ATOM 540 N N . HIS A 1 71 ? 8.276 -0.509 -1.643 1.00 95.69 71 HIS A N 1
ATOM 541 C CA . HIS A 1 71 ? 9.363 -0.515 -2.606 1.00 95.69 71 HIS A CA 1
ATOM 542 C C . HIS A 1 71 ? 8.907 -1.252 -3.857 1.00 95.69 71 HIS A C 1
ATOM 544 O O . HIS A 1 71 ? 8.485 -2.400 -3.770 1.00 95.69 71 HIS A O 1
ATOM 550 N N . GLY A 1 72 ? 9.014 -0.612 -5.013 1.00 94.19 72 GLY A N 1
ATOM 551 C CA . GLY A 1 72 ? 8.785 -1.220 -6.316 1.00 94.19 72 GLY A CA 1
ATOM 552 C C . GLY A 1 72 ? 10.013 -1.057 -7.199 1.00 94.19 72 GLY A C 1
ATOM 553 O O . GLY A 1 72 ? 10.663 -0.007 -7.194 1.00 94.19 72 GLY A O 1
ATOM 554 N N . LYS A 1 73 ? 10.325 -2.084 -7.975 1.00 93.88 73 LYS A N 1
ATOM 555 C CA . LYS A 1 73 ? 11.371 -2.077 -8.990 1.00 93.88 73 LYS A CA 1
ATOM 556 C C . LYS A 1 73 ? 10.785 -2.639 -10.276 1.00 93.88 73 LYS A C 1
ATOM 558 O O . LYS A 1 73 ? 10.179 -3.699 -10.261 1.00 93.88 73 LYS A O 1
ATOM 563 N N . GLU A 1 74 ? 10.980 -1.920 -11.370 1.00 90.88 74 GLU A N 1
ATOM 564 C CA . GLU A 1 74 ? 10.621 -2.354 -12.713 1.00 90.88 74 GLU A CA 1
ATOM 565 C C . GLU A 1 74 ? 11.875 -2.332 -13.585 1.00 90.88 74 GLU A C 1
ATOM 567 O O . GLU A 1 74 ? 12.466 -1.269 -13.804 1.00 90.88 74 GLU A O 1
ATOM 572 N N . ASP A 1 75 ? 12.287 -3.488 -14.084 1.00 90.31 75 ASP A N 1
ATOM 573 C CA . ASP A 1 75 ? 13.348 -3.612 -15.073 1.00 90.31 75 ASP A CA 1
ATOM 574 C C . ASP A 1 75 ? 12.712 -3.695 -16.458 1.00 90.31 75 ASP A C 1
ATOM 576 O O . ASP A 1 75 ? 12.053 -4.668 -16.808 1.00 90.31 75 ASP A O 1
ATOM 580 N N . VAL A 1 76 ? 12.879 -2.637 -17.251 1.00 87.19 76 VAL A N 1
ATOM 581 C CA . VAL A 1 76 ? 12.374 -2.603 -18.625 1.00 87.19 76 VAL A CA 1
ATOM 582 C C . VAL A 1 76 ? 13.460 -3.141 -19.548 1.00 87.19 76 VAL A C 1
ATOM 584 O O . VAL A 1 76 ? 14.543 -2.555 -19.628 1.00 87.19 76 VAL A O 1
ATOM 587 N N . GLY A 1 77 ? 13.170 -4.226 -20.259 1.00 85.06 77 GLY A N 1
ATOM 588 C CA . GLY A 1 77 ? 14.034 -4.773 -21.298 1.00 85.06 77 GLY A CA 1
ATOM 589 C C . GLY A 1 77 ? 14.211 -3.820 -22.485 1.00 85.06 77 GLY A C 1
ATOM 590 O O . GLY A 1 77 ? 13.473 -2.844 -22.655 1.00 85.06 77 GLY A O 1
ATOM 591 N N . ASP A 1 78 ? 15.208 -4.109 -23.321 1.00 85.19 78 ASP A N 1
ATOM 592 C CA . ASP A 1 78 ? 15.458 -3.354 -24.549 1.00 85.19 78 ASP A CA 1
ATOM 593 C C . ASP A 1 78 ? 14.235 -3.365 -25.482 1.00 85.19 78 ASP A C 1
ATOM 595 O O . ASP A 1 78 ? 13.555 -4.381 -25.642 1.00 85.19 78 ASP A O 1
ATOM 599 N N . ASN A 1 79 ? 13.983 -2.231 -26.141 1.00 82.50 79 ASN A N 1
ATOM 600 C CA . ASN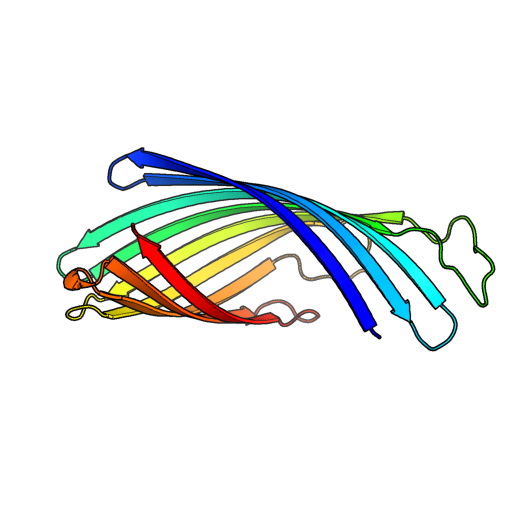 A 1 79 ? 12.938 -2.102 -27.150 1.00 82.50 79 ASN A CA 1
ATOM 601 C C . ASN A 1 79 ? 13.183 -3.100 -28.289 1.00 82.50 79 ASN A C 1
ATOM 603 O O . ASN A 1 79 ? 14.258 -3.125 -28.892 1.00 82.50 79 ASN A O 1
ATOM 607 N N . VAL A 1 80 ? 12.152 -3.849 -28.662 1.00 83.44 80 VAL A N 1
ATOM 608 C CA . VAL A 1 80 ? 12.120 -4.613 -29.909 1.00 83.44 80 VAL A CA 1
ATOM 609 C C . VAL A 1 80 ? 11.333 -3.806 -30.928 1.00 83.44 80 VAL A C 1
ATOM 611 O O . VAL A 1 80 ? 10.128 -3.639 -30.760 1.00 83.44 80 VAL A O 1
ATOM 614 N N . PHE A 1 81 ? 11.994 -3.319 -31.979 1.00 83.00 81 PHE A N 1
ATOM 615 C CA . PHE A 1 81 ? 11.363 -2.615 -33.094 1.00 83.00 81 PHE A CA 1
ATOM 616 C C . PHE A 1 81 ? 11.388 -3.486 -34.349 1.00 83.00 81 PHE A C 1
ATOM 618 O O . PHE A 1 81 ? 12.459 -3.902 -34.790 1.00 83.00 81 PHE A O 1
ATOM 625 N N . ALA A 1 82 ? 10.220 -3.785 -34.922 1.00 80.31 82 ALA A N 1
ATOM 626 C CA . ALA A 1 82 ? 10.103 -4.610 -36.133 1.00 80.31 82 ALA A CA 1
ATOM 627 C C . ALA A 1 82 ? 10.813 -5.984 -36.027 1.00 80.31 82 ALA A C 1
ATOM 629 O O . ALA A 1 82 ? 11.351 -6.494 -37.006 1.00 80.31 82 ALA A O 1
ATOM 630 N N . GLY A 1 83 ? 10.870 -6.570 -34.823 1.00 77.69 83 GLY A N 1
ATOM 631 C CA . GLY A 1 83 ? 11.585 -7.828 -34.553 1.00 77.69 83 GLY A CA 1
ATOM 632 C C . GLY A 1 83 ? 13.085 -7.681 -34.261 1.00 77.69 83 GLY A C 1
ATOM 633 O O . GLY A 1 83 ? 13.723 -8.662 -33.887 1.00 77.69 83 GLY A O 1
ATOM 634 N N . THR A 1 84 ? 13.646 -6.473 -34.356 1.00 82.62 84 THR A N 1
ATOM 635 C CA . THR A 1 84 ? 15.053 -6.185 -34.037 1.00 82.62 84 THR A CA 1
ATOM 636 C C . THR A 1 84 ? 15.175 -5.574 -32.641 1.00 82.62 84 THR A C 1
ATOM 638 O O . THR A 1 84 ? 14.531 -4.569 -32.343 1.00 82.62 84 THR A O 1
ATOM 641 N N . LYS A 1 85 ? 16.013 -6.162 -31.778 1.00 83.56 85 LYS A N 1
ATOM 642 C CA . LYS A 1 85 ? 16.348 -5.589 -30.463 1.00 83.56 85 LYS A CA 1
ATOM 643 C C . LYS A 1 85 ? 17.225 -4.347 -30.636 1.00 83.56 85 LYS A C 1
ATOM 645 O O . LYS A 1 85 ? 18.235 -4.406 -31.332 1.00 83.56 85 LYS A O 1
ATOM 650 N N . LEU A 1 86 ? 16.854 -3.250 -29.984 1.00 83.19 86 LEU A N 1
ATOM 651 C CA . LEU A 1 86 ? 17.630 -2.013 -29.908 1.00 83.19 86 LEU A CA 1
ATOM 652 C C . LEU A 1 86 ? 18.404 -1.989 -28.577 1.00 83.19 86 LEU A C 1
ATOM 654 O O . LEU A 1 86 ? 17.823 -1.608 -27.556 1.00 83.19 86 LEU A O 1
ATOM 658 N N . PRO A 1 87 ? 19.682 -2.408 -28.556 1.00 81.25 87 PRO A N 1
ATOM 659 C CA . PRO A 1 87 ? 20.439 -2.541 -27.317 1.00 81.25 87 PRO A CA 1
ATOM 660 C C . PRO A 1 87 ? 20.646 -1.193 -26.620 1.00 81.25 87 PRO A C 1
ATOM 662 O O . PRO A 1 87 ? 20.870 -0.172 -27.272 1.00 81.25 87 PRO A O 1
ATOM 665 N N . GLY A 1 88 ? 20.601 -1.198 -25.287 1.00 78.06 88 GLY A N 1
ATOM 666 C CA . GLY A 1 88 ? 20.835 -0.009 -24.460 1.00 78.06 88 GLY A CA 1
ATOM 667 C C . GLY A 1 88 ? 19.628 0.923 -24.343 1.00 78.06 88 GLY A C 1
ATOM 668 O O . GLY A 1 88 ? 19.764 2.045 -23.858 1.00 78.06 88 GLY A O 1
ATOM 669 N N . THR A 1 89 ? 18.449 0.474 -24.776 1.00 81.19 89 THR A N 1
ATOM 670 C CA . THR A 1 89 ? 17.196 1.231 -24.635 1.00 81.19 89 THR A CA 1
ATOM 671 C C . THR A 1 89 ? 16.390 0.824 -23.404 1.00 81.19 89 THR A C 1
ATOM 673 O O . THR A 1 89 ? 15.451 1.527 -23.021 1.00 81.19 89 THR A O 1
ATOM 676 N N . GLY A 1 90 ? 16.765 -0.282 -22.764 1.00 80.25 90 GLY A N 1
ATOM 677 C CA . GLY A 1 90 ? 16.186 -0.726 -21.512 1.00 80.25 90 GLY A CA 1
ATOM 678 C C . GLY A 1 90 ? 16.529 0.168 -20.318 1.00 80.25 90 GLY A C 1
ATOM 679 O O . GLY A 1 90 ? 17.231 1.184 -20.372 1.00 80.25 90 GLY A O 1
ATOM 680 N N . GLY A 1 91 ? 16.009 -0.218 -19.167 1.00 84.69 91 GLY A N 1
ATOM 681 C CA . GLY A 1 91 ? 16.604 0.130 -17.890 1.00 84.69 91 GLY A CA 1
ATOM 682 C C . GLY A 1 91 ? 15.611 0.166 -16.750 1.00 84.69 91 GLY A C 1
ATOM 683 O O . GLY A 1 91 ? 14.402 0.068 -16.931 1.00 84.69 91 GLY A O 1
ATOM 684 N N . THR A 1 92 ? 16.168 0.371 -15.570 1.00 86.69 92 THR A N 1
ATOM 685 C CA . THR A 1 92 ? 15.469 0.162 -14.311 1.00 86.69 92 THR A CA 1
ATOM 686 C C . THR A 1 92 ? 14.776 1.422 -13.816 1.00 86.69 92 THR A C 1
ATOM 688 O O . THR A 1 92 ? 15.378 2.498 -13.744 1.00 86.69 92 THR A O 1
ATOM 691 N N . THR A 1 93 ? 13.529 1.268 -13.394 1.00 87.62 93 THR A N 1
ATOM 692 C CA . THR A 1 93 ? 12.790 2.251 -12.608 1.00 87.62 93 THR A CA 1
ATOM 693 C C . THR A 1 93 ? 12.603 1.700 -11.206 1.00 87.62 93 THR A C 1
ATOM 695 O O . THR A 1 93 ? 12.189 0.563 -11.028 1.00 87.62 93 THR A O 1
ATOM 698 N N . LYS A 1 94 ? 12.913 2.499 -10.189 1.00 91.50 94 LYS A N 1
ATOM 699 C CA . LYS A 1 94 ? 12.608 2.170 -8.793 1.00 91.50 94 LYS A CA 1
ATOM 700 C C . LYS A 1 94 ? 11.625 3.188 -8.250 1.00 91.50 94 LYS A C 1
ATOM 702 O O . LYS A 1 94 ? 11.680 4.345 -8.661 1.00 91.50 94 LYS A O 1
ATOM 707 N N . LEU A 1 95 ? 10.775 2.772 -7.325 1.00 90.81 95 LEU A N 1
ATOM 708 C CA . LEU A 1 95 ? 9.878 3.620 -6.558 1.00 90.81 95 LEU A CA 1
ATOM 709 C C . LEU A 1 95 ? 9.989 3.225 -5.089 1.00 90.81 95 LEU A C 1
ATOM 711 O O . LEU A 1 95 ? 9.827 2.061 -4.742 1.00 90.81 95 LEU A O 1
ATOM 715 N N . ASN A 1 96 ? 10.251 4.198 -4.228 1.00 93.75 96 ASN A N 1
ATOM 716 C CA . ASN A 1 96 ? 10.067 4.044 -2.790 1.00 93.75 96 ASN A CA 1
ATOM 717 C C . ASN A 1 96 ? 9.000 5.032 -2.346 1.00 93.75 96 ASN A C 1
ATOM 719 O O . ASN A 1 96 ? 9.146 6.226 -2.607 1.00 93.75 96 ASN A O 1
ATOM 723 N N . GLN A 1 97 ? 7.968 4.548 -1.666 1.00 93.62 97 GLN A N 1
ATOM 724 C CA . GLN A 1 97 ? 6.863 5.363 -1.186 1.00 93.62 97 GLN A CA 1
ATOM 725 C C . GLN A 1 97 ? 6.559 5.041 0.275 1.00 93.62 97 GLN A C 1
ATOM 727 O O . GLN A 1 97 ? 6.460 3.880 0.668 1.00 93.62 97 GLN A O 1
ATOM 732 N N . GLY A 1 98 ? 6.399 6.084 1.081 1.00 96.38 98 GLY A N 1
ATOM 733 C CA . GLY A 1 98 ? 5.794 6.003 2.404 1.00 96.38 98 GLY A CA 1
ATOM 734 C C . GLY A 1 98 ? 4.394 6.604 2.370 1.00 96.38 98 GLY A C 1
ATOM 735 O O . GLY A 1 98 ? 4.173 7.603 1.688 1.00 96.38 98 GLY A O 1
ATOM 736 N N . LYS A 1 99 ? 3.454 6.031 3.115 1.00 95.94 99 LYS A N 1
ATOM 737 C CA . LYS A 1 99 ? 2.100 6.569 3.275 1.00 95.94 99 LYS A CA 1
ATOM 738 C C . LYS A 1 99 ? 1.711 6.529 4.745 1.00 95.94 99 LYS A C 1
ATOM 740 O O . LYS A 1 99 ? 1.915 5.520 5.406 1.00 95.94 99 LYS A O 1
ATOM 745 N N . LEU A 1 100 ? 1.160 7.617 5.259 1.00 97.81 100 LEU A N 1
ATOM 746 C CA . LEU A 1 100 ? 0.647 7.701 6.622 1.00 97.81 100 LEU A CA 1
ATOM 747 C C . LEU A 1 100 ? -0.767 8.258 6.567 1.00 97.81 100 LEU A C 1
ATOM 749 O O . LEU A 1 100 ? -0.983 9.310 5.973 1.00 97.81 100 LEU A O 1
ATOM 753 N N . GLY A 1 101 ? -1.727 7.567 7.165 1.00 97.31 101 GLY A N 1
ATOM 754 C CA . GLY A 1 101 ? -3.121 7.974 7.112 1.00 97.31 101 GLY A CA 1
ATOM 755 C C . GLY A 1 101 ? -3.930 7.575 8.324 1.00 97.31 101 GLY A C 1
ATOM 756 O O . GLY A 1 101 ? -3.481 6.811 9.179 1.00 97.31 101 GLY A O 1
ATOM 757 N N . ALA A 1 102 ? -5.137 8.117 8.362 1.00 97.94 102 ALA A N 1
ATOM 758 C CA . ALA A 1 102 ? -6.149 7.806 9.344 1.00 97.94 102 ALA A CA 1
ATOM 759 C C . ALA A 1 102 ? -7.503 7.608 8.656 1.00 97.94 102 ALA A C 1
ATOM 761 O O . ALA A 1 102 ? -7.798 8.233 7.637 1.00 97.94 102 ALA A O 1
ATOM 762 N N . GLU A 1 103 ? -8.321 6.745 9.234 1.00 97.50 103 GLU A N 1
ATOM 763 C CA . GLU A 1 103 ? -9.656 6.400 8.776 1.00 97.50 103 GLU A CA 1
ATOM 764 C C . GLU A 1 103 ? -10.608 6.364 9.969 1.00 97.50 103 GLU A C 1
ATOM 766 O O . GLU A 1 103 ? -10.229 5.959 11.072 1.00 97.50 103 GLU A O 1
ATOM 771 N N . VAL A 1 104 ? -11.842 6.804 9.746 1.00 98.00 104 VAL A N 1
ATOM 772 C CA . VAL A 1 104 ? -12.927 6.717 10.717 1.00 98.00 104 VAL A CA 1
ATOM 773 C C . VAL A 1 104 ? -14.073 5.943 10.086 1.00 98.00 104 VAL A C 1
ATOM 775 O O . VAL A 1 104 ? -14.589 6.331 9.038 1.00 98.00 104 VAL A O 1
ATOM 778 N N . GLY A 1 105 ? -14.465 4.855 10.742 1.00 97.56 105 GLY A N 1
ATOM 779 C CA . GLY A 1 105 ? -15.615 4.032 10.396 1.00 97.56 105 GLY A CA 1
ATOM 780 C C . GLY A 1 105 ? -16.722 4.145 11.438 1.00 97.56 105 GLY A C 1
ATOM 781 O O . GLY A 1 105 ? -16.455 4.398 12.616 1.00 97.56 105 GLY A O 1
ATOM 782 N N . TYR A 1 106 ? -17.968 3.940 11.018 1.00 97.31 106 TYR A N 1
ATOM 783 C CA . TYR A 1 106 ? -19.121 3.882 11.916 1.00 97.31 106 TYR A CA 1
ATOM 784 C C . TYR A 1 106 ? -19.874 2.568 11.735 1.00 97.31 106 TYR A C 1
ATOM 786 O O . TYR A 1 106 ? -20.287 2.236 10.630 1.00 97.31 106 TYR A O 1
ATOM 794 N N . TRP A 1 107 ? -20.045 1.813 12.814 1.00 96.19 107 TRP A N 1
ATOM 795 C CA . TRP A 1 107 ? -20.697 0.511 12.797 1.00 96.19 107 TRP A CA 1
ATOM 796 C C . TRP A 1 107 ? -22.223 0.632 12.812 1.00 96.19 107 TRP A C 1
ATOM 798 O O . TRP A 1 107 ? -22.803 1.203 13.736 1.00 96.19 107 TRP A O 1
ATOM 808 N N . ILE A 1 108 ? -22.869 0.031 11.811 1.00 94.31 108 ILE A N 1
ATOM 809 C CA . ILE A 1 108 ? -24.322 -0.022 11.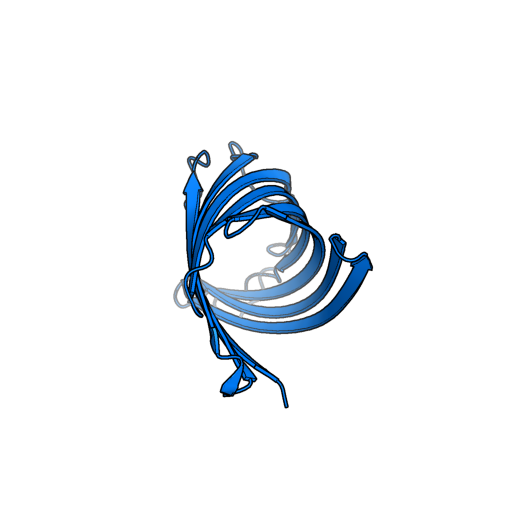633 1.00 94.31 108 ILE A CA 1
ATOM 810 C C . ILE A 1 108 ? -24.714 -1.460 11.288 1.00 94.31 108 ILE A C 1
ATOM 812 O O . ILE A 1 108 ? -24.706 -1.836 10.123 1.00 94.31 108 ILE A O 1
ATOM 816 N N . ASP A 1 109 ? -25.025 -2.260 12.308 1.00 88.56 109 ASP A N 1
ATOM 817 C CA . ASP A 1 109 ? -25.617 -3.608 12.210 1.00 88.56 109 ASP A CA 1
ATOM 818 C C . ASP A 1 109 ? -25.253 -4.411 10.936 1.00 88.56 109 ASP A C 1
ATOM 820 O O . ASP A 1 109 ? -26.087 -4.685 10.073 1.00 88.56 109 ASP A O 1
ATOM 824 N N . GLY A 1 110 ? -23.965 -4.751 10.792 1.00 90.25 110 GLY A N 1
ATOM 825 C CA . GLY A 1 110 ? -23.444 -5.532 9.659 1.00 90.25 110 GLY A CA 1
ATOM 826 C C . GLY A 1 110 ? -22.861 -4.709 8.505 1.00 90.25 110 GLY A C 1
ATOM 827 O O . GLY A 1 110 ? -22.292 -5.280 7.575 1.00 90.25 110 GLY A O 1
ATOM 828 N N . PHE A 1 111 ? -22.930 -3.384 8.579 1.00 94.06 111 PHE A N 1
ATOM 829 C CA . PHE A 1 111 ? -22.314 -2.452 7.640 1.00 94.06 111 PHE A CA 1
ATOM 830 C C . PHE A 1 111 ? -21.409 -1.481 8.394 1.00 94.06 111 PHE A C 1
ATOM 832 O O . PHE A 1 111 ? -21.689 -1.089 9.525 1.00 94.06 111 PHE A O 1
ATOM 839 N N . MET A 1 112 ? -20.321 -1.066 7.759 1.00 96.25 112 MET A N 1
ATOM 840 C CA . MET A 1 112 ? -19.399 -0.087 8.315 1.00 96.25 112 MET A CA 1
ATOM 841 C C . MET A 1 112 ? -18.955 0.878 7.217 1.00 96.25 112 MET A C 1
ATOM 843 O O . MET A 1 112 ? -17.943 0.621 6.554 1.00 96.25 112 MET A O 1
ATOM 847 N N . PRO A 1 113 ? -19.718 1.960 6.964 1.00 97.50 113 PRO A N 1
ATOM 848 C CA . PRO A 1 113 ? -19.217 3.075 6.179 1.00 97.50 113 PRO A CA 1
ATOM 849 C C . PRO A 1 113 ? -17.979 3.675 6.838 1.00 97.50 113 PRO A C 1
ATOM 851 O O . PRO A 1 113 ? -17.896 3.766 8.066 1.00 97.50 113 PRO A O 1
ATOM 854 N N . TYR A 1 114 ? -17.035 4.109 6.015 1.00 97.69 114 TYR A N 1
ATOM 855 C CA . TYR A 1 114 ? -15.811 4.743 6.469 1.00 97.69 114 TYR A CA 1
ATOM 856 C C . TYR A 1 114 ? -15.365 5.848 5.519 1.00 97.69 114 TYR A C 1
ATOM 858 O O . TYR A 1 114 ? -15.667 5.839 4.322 1.00 97.69 114 TYR A O 1
ATOM 866 N N . VAL A 1 115 ? -14.606 6.789 6.073 1.00 98.12 115 VAL A N 1
ATOM 867 C CA . VAL A 1 115 ? -13.872 7.810 5.326 1.00 98.12 115 VAL A CA 1
ATOM 868 C C . VAL A 1 115 ? -12.464 7.930 5.883 1.00 98.12 115 VAL A C 1
ATOM 870 O O . VAL A 1 115 ? -12.247 7.787 7.087 1.00 98.12 115 VAL A O 1
ATOM 873 N N . GLY A 1 116 ? -11.499 8.204 5.017 1.00 97.44 116 GLY A N 1
ATOM 874 C CA . GLY A 1 116 ? -10.101 8.280 5.400 1.00 97.44 116 GLY A CA 1
ATOM 875 C C . GLY A 1 116 ? -9.317 9.290 4.588 1.00 97.44 116 GLY A C 1
ATOM 876 O O . GLY A 1 116 ? -9.705 9.711 3.497 1.00 97.44 116 GLY A O 1
ATOM 877 N N . VAL A 1 117 ? -8.186 9.680 5.157 1.00 97.31 117 VAL A N 1
ATOM 878 C CA . VAL A 1 117 ? -7.204 10.542 4.518 1.00 97.31 117 VAL A CA 1
ATOM 879 C C . VAL A 1 117 ? -5.812 10.018 4.821 1.00 97.31 117 VAL A C 1
ATOM 881 O O . VAL A 1 117 ? -5.514 9.567 5.926 1.00 97.31 117 VAL A O 1
ATOM 884 N N . 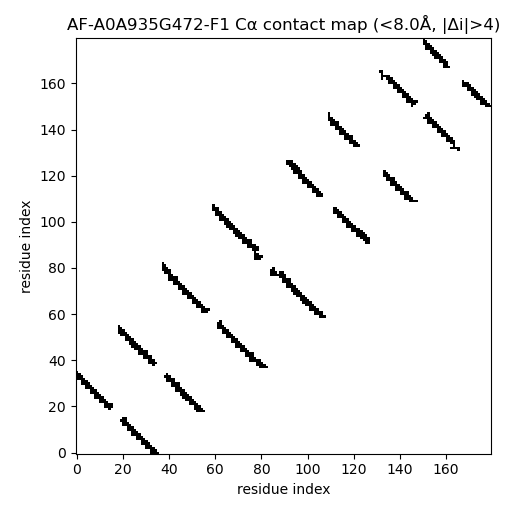ALA A 1 118 ? -4.939 10.075 3.830 1.00 97.00 118 ALA A N 1
ATOM 885 C CA . ALA A 1 118 ? -3.561 9.670 3.956 1.00 97.00 118 ALA A CA 1
ATOM 886 C C . ALA A 1 118 ? -2.652 10.612 3.182 1.00 97.00 118 ALA A C 1
ATOM 888 O O . ALA A 1 118 ? -2.970 11.067 2.090 1.00 97.00 118 ALA A O 1
ATOM 889 N N . TYR A 1 119 ? -1.484 10.864 3.740 1.00 95.19 119 TYR A N 1
ATOM 890 C CA . TYR A 1 119 ? -0.405 11.561 3.079 1.00 95.19 119 TYR A CA 1
ATOM 891 C C . TYR A 1 119 ? 0.586 10.535 2.535 1.00 95.19 119 TYR A C 1
ATOM 893 O O . TYR A 1 119 ? 1.118 9.724 3.296 1.00 95.19 119 TYR A O 1
ATOM 901 N N . ALA A 1 120 ? 0.830 10.560 1.229 1.00 93.62 120 ALA A N 1
ATOM 902 C CA . ALA A 1 120 ? 1.814 9.721 0.561 1.00 93.62 120 ALA A CA 1
ATOM 903 C C . ALA A 1 120 ? 3.018 10.561 0.127 1.00 93.62 120 ALA A C 1
ATOM 905 O O . ALA A 1 120 ? 2.878 11.706 -0.304 1.00 93.62 120 ALA A O 1
ATOM 906 N N . ARG A 1 121 ? 4.214 9.987 0.239 1.00 92.38 121 ARG A N 1
ATOM 907 C CA . ARG A 1 121 ? 5.465 10.615 -0.173 1.00 92.38 121 ARG A CA 1
ATOM 908 C C . ARG A 1 121 ? 6.380 9.612 -0.852 1.00 92.38 121 ARG A C 1
ATOM 910 O O . ARG A 1 121 ? 6.762 8.608 -0.254 1.00 92.38 121 ARG A O 1
ATOM 917 N N . ASP A 1 122 ? 6.812 9.961 -2.050 1.00 90.25 122 ASP A N 1
ATOM 918 C CA . ASP A 1 122 ? 7.807 9.225 -2.811 1.00 90.25 122 ASP A CA 1
ATOM 919 C C . ASP A 1 122 ? 9.205 9.712 -2.418 1.00 90.25 122 ASP A C 1
ATOM 921 O O . ASP A 1 122 ? 9.544 10.893 -2.551 1.00 90.25 122 ASP A O 1
ATOM 925 N N . THR A 1 123 ? 10.034 8.812 -1.900 1.00 83.56 123 THR A N 1
ATOM 926 C CA . THR A 1 123 ? 11.387 9.141 -1.431 1.00 83.56 123 THR A CA 1
ATOM 927 C C . THR A 1 123 ? 12.443 8.956 -2.512 1.00 83.56 123 THR A C 1
ATOM 929 O O . THR A 1 123 ? 13.460 9.647 -2.488 1.00 83.56 123 THR A O 1
ATOM 932 N N . SER A 1 124 ? 12.211 8.083 -3.494 1.00 77.62 124 SER A N 1
ATOM 933 C CA . SER A 1 124 ? 13.126 7.912 -4.626 1.00 77.62 124 SER A CA 1
ATOM 934 C C . SER A 1 124 ? 12.407 7.435 -5.882 1.00 77.62 124 SER A C 1
ATOM 936 O O . SER A 1 124 ? 11.614 6.493 -5.797 1.00 77.62 124 SER A O 1
ATOM 938 N N . ARG A 1 125 ? 12.772 8.005 -7.039 1.00 74.38 125 ARG A N 1
ATOM 939 C CA . ARG A 1 125 ? 12.377 7.521 -8.366 1.00 74.38 125 ARG A CA 1
ATOM 940 C C . ARG A 1 125 ? 13.513 7.700 -9.378 1.00 74.38 125 ARG A C 1
ATOM 942 O O . ARG A 1 125 ? 14.097 8.774 -9.441 1.00 74.38 125 ARG A O 1
ATOM 949 N N . THR A 1 126 ? 13.864 6.649 -10.126 1.00 66.81 126 THR A N 1
ATOM 950 C CA . THR A 1 126 ? 15.094 6.626 -10.959 1.00 66.81 126 THR A CA 1
ATOM 951 C C . THR A 1 126 ? 14.909 7.158 -12.387 1.00 66.81 126 THR A C 1
ATOM 953 O O . THR A 1 126 ? 15.883 7.588 -12.994 1.00 66.81 126 THR A O 1
ATOM 956 N N . LYS A 1 127 ? 13.688 7.163 -12.941 1.00 59.03 127 LYS A N 1
ATOM 957 C CA . LYS A 1 127 ? 13.437 7.586 -14.330 1.00 59.03 127 LYS A CA 1
ATOM 958 C C . LYS A 1 127 ? 12.217 8.505 -14.447 1.00 59.03 127 LYS A C 1
ATOM 960 O O . LYS A 1 127 ? 11.132 8.030 -14.770 1.00 59.03 127 LYS A O 1
ATOM 965 N N . THR A 1 128 ? 12.409 9.810 -14.245 1.00 54.91 128 THR A N 1
ATOM 966 C CA . THR A 1 128 ? 11.519 10.835 -14.819 1.00 54.91 128 THR A CA 1
ATOM 967 C C . THR A 1 128 ? 12.292 12.131 -15.066 1.00 54.91 128 THR A C 1
ATOM 969 O O . THR A 1 128 ? 13.081 12.550 -14.222 1.00 54.91 128 THR A O 1
ATOM 972 N N . VAL A 1 129 ? 12.066 12.750 -16.227 1.00 52.62 129 VAL A N 1
ATOM 973 C CA . VAL A 1 129 ? 12.475 14.128 -16.541 1.00 52.62 129 VAL A CA 1
ATOM 974 C C . VAL A 1 129 ? 11.717 15.061 -15.585 1.00 52.62 129 VAL A C 1
ATOM 976 O O . VAL A 1 129 ? 10.511 14.897 -15.422 1.00 52.62 129 VAL A O 1
ATOM 979 N N . GLU A 1 130 ? 12.415 15.966 -14.896 1.00 59.19 130 GLU A N 1
ATOM 980 C CA . GLU A 1 130 ? 11.798 16.934 -13.975 1.00 59.19 130 GLU A CA 1
ATOM 981 C C . GLU A 1 130 ? 10.855 17.913 -14.702 1.00 59.19 130 GLU A C 1
ATOM 983 O O . GLU A 1 130 ? 11.114 18.234 -15.866 1.00 59.19 130 GLU A O 1
ATOM 988 N N . PRO A 1 131 ? 9.811 18.447 -14.031 1.00 59.12 131 PRO A N 1
ATOM 989 C CA . PRO A 1 131 ? 9.444 18.267 -12.617 1.00 59.12 131 PRO A CA 1
ATOM 990 C C . PRO A 1 131 ? 8.457 17.109 -12.365 1.00 59.12 131 PRO A C 1
ATOM 992 O O . PRO A 1 131 ? 7.629 16.784 -13.209 1.00 59.12 131 PRO A O 1
ATOM 995 N N . TRP A 1 132 ? 8.525 16.495 -11.176 1.00 69.44 132 TRP A N 1
ATOM 996 C CA . TRP A 1 132 ? 7.589 15.448 -10.743 1.00 69.44 132 TRP A CA 1
ATOM 997 C C . TRP A 1 132 ? 7.134 15.649 -9.292 1.00 69.44 132 TRP A C 1
ATOM 999 O O . TRP A 1 132 ? 7.912 16.076 -8.432 1.00 69.44 132 TRP A O 1
ATOM 1009 N N . ASP A 1 133 ? 5.872 15.320 -9.017 1.00 72.62 133 ASP A N 1
ATOM 1010 C CA . ASP A 1 133 ? 5.249 15.531 -7.711 1.00 72.62 133 ASP A CA 1
ATOM 1011 C C . ASP A 1 133 ? 5.612 14.408 -6.731 1.00 72.62 133 ASP A C 1
ATOM 1013 O O . ASP A 1 133 ? 5.263 13.241 -6.921 1.00 72.62 133 ASP A O 1
ATOM 1017 N N . LYS A 1 134 ? 6.315 14.766 -5.653 1.00 83.00 134 LYS A N 1
ATOM 1018 C CA . LYS A 1 134 ? 6.824 13.812 -4.649 1.00 83.00 134 LYS A CA 1
ATOM 1019 C C . LYS A 1 134 ? 5.800 13.442 -3.584 1.00 83.00 134 LYS A C 1
ATOM 1021 O O . LYS A 1 134 ? 6.075 12.581 -2.753 1.00 83.00 134 LYS A O 1
ATOM 1026 N N . THR A 1 135 ? 4.679 14.146 -3.530 1.00 89.31 135 THR A N 1
ATOM 1027 C CA . THR A 1 135 ? 3.742 14.098 -2.408 1.00 89.31 135 THR A CA 1
ATOM 1028 C C . THR A 1 135 ? 2.324 14.050 -2.926 1.00 89.31 135 THR A C 1
ATOM 1030 O O . THR A 1 135 ? 2.012 14.741 -3.890 1.00 89.31 135 THR A O 1
ATOM 1033 N N . ALA A 1 136 ? 1.472 13.288 -2.256 1.00 90.25 136 ALA A N 1
ATOM 1034 C CA . ALA A 1 136 ? 0.072 13.180 -2.612 1.00 90.25 136 ALA A CA 1
ATOM 1035 C C . ALA A 1 136 ? -0.808 13.141 -1.365 1.00 90.25 136 ALA A C 1
ATOM 1037 O O . ALA A 1 136 ? -0.433 12.564 -0.339 1.00 90.25 136 ALA A O 1
ATOM 1038 N N . LEU A 1 137 ? -1.982 13.753 -1.462 1.00 93.69 137 LEU A N 1
ATOM 1039 C CA . LEU A 1 137 ? -3.045 13.602 -0.484 1.00 93.69 137 LEU A CA 1
ATOM 1040 C C . LEU A 1 137 ? -4.047 12.597 -1.041 1.00 93.69 137 LEU A C 1
ATOM 1042 O O . LEU A 1 137 ? -4.642 12.804 -2.090 1.00 93.69 137 LEU A O 1
ATOM 1046 N N . VAL A 1 138 ? -4.213 11.492 -0.338 1.00 94.44 138 VAL A N 1
ATOM 1047 C CA . VAL A 1 138 ? -5.060 10.385 -0.755 1.00 94.44 138 VAL A CA 1
ATOM 1048 C C . VAL A 1 138 ? -6.279 10.367 0.142 1.00 94.44 138 VAL A C 1
ATOM 1050 O O . VAL A 1 138 ? -6.152 10.206 1.354 1.00 94.44 138 VAL A O 1
ATOM 1053 N N . TRP A 1 139 ? -7.455 10.519 -0.437 1.00 95.88 139 TRP A N 1
ATOM 1054 C CA . TRP A 1 139 ? -8.720 10.447 0.279 1.00 95.88 139 TRP A CA 1
ATOM 1055 C C . TRP A 1 139 ? -9.421 9.140 -0.074 1.00 95.88 139 TRP A C 1
ATOM 1057 O O . TRP A 1 139 ? -9.270 8.607 -1.173 1.00 95.88 139 TRP A O 1
ATOM 1067 N N . SER A 1 140 ? -10.151 8.583 0.883 1.00 96.38 140 SER A N 1
ATOM 1068 C CA . SER A 1 140 ? -10.875 7.331 0.702 1.00 96.38 140 SER A CA 1
ATOM 1069 C C . SER A 1 140 ? -12.257 7.396 1.320 1.00 96.38 140 SER A C 1
ATOM 1071 O O . SER A 1 140 ? -12.461 8.024 2.357 1.00 96.38 140 SER A O 1
ATOM 1073 N N . ALA A 1 141 ? -13.201 6.713 0.688 1.00 97.25 141 ALA A N 1
ATOM 1074 C CA . ALA A 1 141 ? -14.533 6.483 1.218 1.00 97.25 141 ALA A CA 1
ATOM 1075 C C . ALA A 1 141 ? -14.997 5.091 0.802 1.00 97.25 141 ALA A C 1
ATOM 1077 O O . ALA A 1 141 ? -14.696 4.632 -0.300 1.00 97.25 141 ALA A O 1
ATOM 1078 N N . GLY A 1 142 ? -15.731 4.407 1.665 1.00 96.81 142 GLY A N 1
ATOM 1079 C CA . GLY A 1 142 ? -16.205 3.070 1.350 1.00 96.81 142 GLY A CA 1
ATOM 1080 C C . GLY A 1 142 ? -17.165 2.528 2.384 1.00 96.81 142 GLY A C 1
ATOM 1081 O O . GLY A 1 142 ? -17.530 3.206 3.343 1.00 96.81 142 GLY A O 1
ATOM 1082 N N . VAL A 1 143 ? -17.585 1.290 2.161 1.00 96.44 143 VAL A N 1
ATOM 1083 C CA . VAL A 1 143 ? -18.444 0.536 3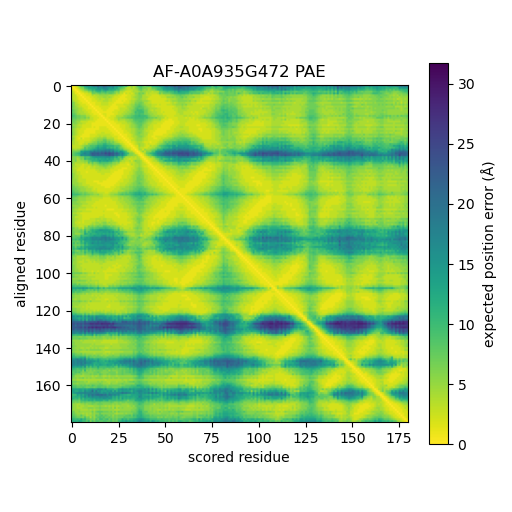.067 1.00 96.44 143 VAL A CA 1
ATOM 1084 C C . VAL A 1 143 ? -17.913 -0.883 3.154 1.00 96.44 143 VAL A C 1
ATOM 1086 O O . VAL A 1 143 ? -17.776 -1.563 2.137 1.00 96.44 143 VAL A O 1
ATOM 1089 N N . ASN A 1 144 ? -17.650 -1.330 4.378 1.00 94.62 144 ASN A N 1
ATOM 1090 C CA . ASN A 1 144 ? -17.358 -2.725 4.677 1.00 94.62 144 ASN A CA 1
ATOM 1091 C C . ASN A 1 144 ? -18.641 -3.443 5.111 1.00 94.62 144 ASN A C 1
ATOM 1093 O O . ASN A 1 144 ? -19.445 -2.901 5.867 1.00 94.62 144 ASN A O 1
ATOM 1097 N N . PHE A 1 145 ? -18.823 -4.668 4.639 1.00 93.06 145 PHE A N 1
ATOM 1098 C CA . PHE A 1 145 ? -19.962 -5.533 4.915 1.00 93.06 145 PHE A CA 1
ATOM 1099 C C . PHE A 1 145 ? -19.499 -6.715 5.764 1.00 93.06 145 PHE A C 1
ATOM 1101 O O . PHE A 1 145 ? -18.512 -7.378 5.441 1.00 93.06 145 PHE A O 1
ATOM 1108 N N . PHE A 1 146 ? -20.236 -7.017 6.826 1.00 88.31 146 PHE A N 1
ATOM 1109 C CA . PHE A 1 146 ? -19.918 -8.079 7.770 1.00 88.31 146 PHE A CA 1
ATOM 1110 C C . PHE A 1 146 ? -21.161 -8.925 8.039 1.00 88.31 146 PHE A C 1
ATOM 1112 O O . PHE A 1 146 ? -22.055 -8.540 8.789 1.00 88.31 146 PHE A O 1
ATOM 1119 N N . SER A 1 147 ? -21.206 -10.121 7.456 1.00 82.88 147 SER A N 1
ATOM 1120 C CA . SER A 1 147 ? -22.239 -11.112 7.740 1.00 82.88 147 SER A CA 1
ATOM 1121 C C . SER A 1 147 ? -21.683 -12.189 8.667 1.00 82.88 147 SER A C 1
ATOM 1123 O O . SER A 1 147 ? -21.191 -13.228 8.225 1.00 82.88 147 SER A O 1
ATOM 1125 N N . LEU A 1 148 ? -21.782 -11.953 9.979 1.00 73.38 148 LEU A N 1
ATOM 1126 C CA . LEU A 1 148 ? -21.303 -12.897 11.000 1.00 73.38 148 LEU A CA 1
ATOM 1127 C C . LEU A 1 148 ? -22.027 -14.250 10.934 1.00 73.38 148 LEU A C 1
ATOM 1129 O O . LEU A 1 148 ? -21.408 -15.287 11.149 1.00 73.38 148 LEU A O 1
ATOM 1133 N N . LYS A 1 149 ? -23.321 -14.253 10.581 1.00 79.75 149 LYS A N 1
ATOM 1134 C CA . LYS A 1 149 ? -24.120 -15.484 10.438 1.00 79.75 149 LYS A CA 1
ATOM 1135 C C . LYS A 1 149 ? -23.635 -16.371 9.292 1.00 79.75 149 LYS A C 1
ATOM 1137 O O . LYS A 1 149 ? -23.660 -17.588 9.419 1.00 79.75 149 LYS A O 1
ATOM 1142 N N . ASN A 1 150 ? -23.183 -15.756 8.201 1.00 81.19 150 ASN A N 1
ATOM 1143 C CA . ASN A 1 150 ? -22.775 -16.470 6.995 1.00 81.19 150 ASN A CA 1
ATOM 1144 C C . ASN A 1 150 ? -21.251 -16.607 6.874 1.00 81.19 150 ASN A C 1
ATOM 1146 O O . ASN A 1 150 ? -20.787 -17.181 5.897 1.00 81.19 150 ASN A O 1
ATOM 1150 N N . LYS A 1 151 ? -20.474 -16.081 7.837 1.00 89.00 151 LYS A N 1
ATOM 1151 C CA . LYS A 1 151 ? -19.002 -15.987 7.789 1.00 89.00 151 LYS A CA 1
ATOM 1152 C C . LYS A 1 151 ? -18.461 -15.299 6.520 1.00 89.00 151 LYS A C 1
ATOM 1154 O O . LYS A 1 151 ? -17.346 -15.579 6.080 1.00 89.00 151 LYS A O 1
ATOM 1159 N N . ILE A 1 152 ? -19.250 -14.395 5.937 1.00 88.50 152 ILE A N 1
ATOM 1160 C CA . ILE A 1 152 ? -18.881 -13.633 4.738 1.00 88.50 152 ILE A CA 1
ATOM 1161 C C . ILE A 1 152 ? -18.586 -12.201 5.156 1.00 88.50 152 ILE A C 1
ATOM 1163 O O . ILE A 1 152 ? -19.403 -11.557 5.822 1.00 88.50 152 ILE A O 1
ATOM 1167 N N . THR A 1 153 ? -17.442 -11.689 4.727 1.00 92.62 153 THR A N 1
ATOM 1168 C CA . THR A 1 153 ? -17.119 -10.266 4.796 1.00 92.62 153 THR A CA 1
ATOM 1169 C C . THR A 1 153 ? -16.829 -9.742 3.399 1.00 92.62 153 THR A C 1
ATOM 1171 O O . THR A 1 153 ? -16.506 -10.490 2.478 1.00 92.62 153 THR A O 1
ATOM 1174 N N . GLY A 1 154 ? -16.987 -8.447 3.200 1.00 93.81 154 GLY A N 1
ATOM 1175 C CA . GLY A 1 154 ? -16.711 -7.827 1.916 1.00 93.81 154 GLY A CA 1
ATOM 1176 C C . GLY A 1 154 ? -16.628 -6.324 2.045 1.00 93.81 154 GLY A C 1
ATOM 1177 O O . GLY A 1 154 ? -16.784 -5.776 3.134 1.00 93.81 154 GLY A O 1
ATOM 1178 N N . GLY A 1 155 ? -16.392 -5.652 0.934 1.00 94.38 155 GLY A N 1
ATOM 1179 C CA . GLY A 1 155 ? -16.272 -4.208 0.930 1.00 94.38 155 GLY A CA 1
ATOM 1180 C C . GLY A 1 155 ? -16.313 -3.639 -0.470 1.00 94.38 155 GLY A C 1
ATOM 1181 O O . GLY A 1 155 ? -15.965 -4.310 -1.444 1.00 94.38 155 GLY A O 1
ATOM 1182 N N . ILE A 1 156 ? -16.755 -2.390 -0.551 1.00 96.31 156 ILE A N 1
ATOM 1183 C CA . ILE A 1 156 ? -16.565 -1.539 -1.720 1.00 96.31 156 ILE A CA 1
ATOM 1184 C C . ILE A 1 156 ? -15.919 -0.256 -1.221 1.00 96.31 156 ILE A C 1
ATOM 1186 O O . ILE A 1 156 ? -16.385 0.347 -0.254 1.00 96.31 156 ILE A O 1
ATOM 1190 N N . GLY A 1 157 ? -14.850 0.157 -1.883 1.00 96.25 157 GLY A N 1
ATOM 1191 C CA . GLY A 1 157 ? -14.106 1.353 -1.538 1.00 96.25 157 GLY A CA 1
ATOM 1192 C C . GLY A 1 157 ? -13.726 2.137 -2.777 1.00 96.25 157 GLY A C 1
ATOM 1193 O O . GLY A 1 157 ? -13.479 1.579 -3.847 1.00 96.25 157 GLY A O 1
ATOM 1194 N N . TYR A 1 158 ? -13.655 3.442 -2.599 1.00 96.62 158 TYR A N 1
ATOM 1195 C CA . TYR A 1 158 ? -13.127 4.382 -3.559 1.00 96.62 158 TYR A CA 1
ATOM 1196 C C . TYR A 1 158 ? -11.967 5.139 -2.919 1.00 96.62 158 TYR A C 1
ATOM 1198 O O . TYR A 1 158 ? -12.009 5.509 -1.741 1.00 96.62 158 TYR A O 1
ATOM 1206 N N . GLN A 1 159 ? -10.913 5.332 -3.697 1.00 95.12 159 GLN A N 1
ATOM 1207 C CA . GLN A 1 159 ? -9.747 6.110 -3.331 1.00 95.12 159 GLN A CA 1
ATOM 1208 C C . GLN A 1 159 ? -9.425 7.069 -4.466 1.00 95.12 159 GLN A C 1
ATOM 1210 O O . GLN A 1 159 ? -9.274 6.628 -5.604 1.00 95.12 159 GLN A O 1
ATOM 1215 N N . GLY A 1 160 ? -9.285 8.345 -4.130 1.00 93.00 160 GLY A N 1
ATOM 1216 C CA . GLY A 1 160 ? -8.794 9.364 -5.044 1.00 93.00 160 GLY A CA 1
ATOM 1217 C C . GLY A 1 160 ? -7.516 9.998 -4.515 1.00 93.00 160 GLY A C 1
ATOM 1218 O O . GLY A 1 160 ? -7.235 9.997 -3.311 1.00 93.00 160 GLY A O 1
ATOM 1219 N N . GLU A 1 161 ? -6.727 10.534 -5.433 1.00 91.50 161 GLU A N 1
ATOM 1220 C CA . GLU A 1 161 ? -5.465 11.197 -5.143 1.00 91.50 161 GLU A CA 1
ATOM 1221 C C . GLU A 1 161 ? -5.506 12.660 -5.596 1.00 91.50 161 GLU A C 1
ATOM 1223 O O . GLU A 1 161 ? -5.986 12.979 -6.678 1.00 91.50 161 GLU A O 1
ATOM 1228 N N . SER A 1 162 ? -4.996 13.559 -4.759 1.00 88.50 162 SER A N 1
ATOM 1229 C CA . SER A 1 162 ? -4.802 14.976 -5.059 1.00 88.50 162 SER A CA 1
ATOM 1230 C C . SER A 1 162 ? -3.379 15.423 -4.694 1.00 88.50 162 SER A C 1
ATOM 1232 O O . SER A 1 162 ? -2.602 14.668 -4.105 1.00 88.50 162 SER A O 1
ATOM 1234 N N . ASN A 1 163 ? -3.011 16.658 -5.051 1.00 82.38 163 ASN A N 1
ATOM 1235 C CA . ASN A 1 163 ? -1.667 17.253 -4.910 1.00 82.38 163 ASN A CA 1
ATOM 1236 C C . ASN A 1 163 ? -0.569 16.711 -5.842 1.00 82.38 163 ASN A C 1
ATOM 1238 O O . ASN A 1 163 ? 0.575 17.153 -5.733 1.00 82.38 163 ASN A O 1
ATOM 1242 N N . ARG A 1 164 ? -0.903 15.836 -6.794 1.00 79.56 164 ARG A N 1
ATOM 1243 C CA . ARG A 1 164 ? -0.046 15.545 -7.946 1.00 79.56 164 ARG A CA 1
ATOM 1244 C C . ARG A 1 164 ? -0.630 16.224 -9.186 1.00 79.56 164 ARG A C 1
ATOM 1246 O O . ARG A 1 164 ? -1.765 15.976 -9.563 1.00 79.56 164 ARG A O 1
ATOM 1253 N N . SER A 1 165 ? 0.146 17.112 -9.793 1.00 70.00 165 SER A N 1
ATOM 1254 C CA . SER A 1 165 ? -0.203 17.868 -10.999 1.00 70.00 165 SER A CA 1
ATOM 1255 C C . SER A 1 165 ? -0.030 17.057 -12.288 1.00 70.00 165 SER A C 1
ATOM 1257 O O . SER A 1 165 ? -0.640 17.377 -13.303 1.00 70.00 165 SER A O 1
ATOM 1259 N N . HIS A 1 166 ? 0.770 15.986 -12.247 1.00 66.62 166 HIS A N 1
ATOM 1260 C CA . HIS A 1 166 ? 1.078 15.152 -13.417 1.00 66.62 166 HIS A CA 1
ATOM 1261 C C . HIS A 1 166 ? 0.580 13.706 -13.297 1.00 66.62 166 HIS A C 1
ATOM 1263 O O . HIS A 1 166 ? 0.876 12.869 -14.152 1.00 66.62 166 HIS A O 1
ATOM 1269 N N . THR A 1 167 ? -0.110 13.354 -12.213 1.00 68.06 167 THR A N 1
ATOM 1270 C CA . THR A 1 167 ? -0.598 11.990 -11.979 1.00 68.06 167 THR A CA 1
ATOM 1271 C C . THR A 1 167 ? -1.850 12.050 -11.123 1.00 68.06 167 THR A C 1
ATOM 1273 O O . THR A 1 167 ? -1.764 12.325 -9.937 1.00 68.06 167 THR A O 1
ATOM 1276 N N . GLU A 1 168 ? -3.001 11.769 -11.719 1.00 77.50 168 GLU A N 1
ATOM 1277 C CA . GLU A 1 168 ? -4.247 11.543 -10.990 1.00 77.50 168 GLU A CA 1
ATOM 1278 C C . GLU A 1 168 ? -4.499 10.037 -10.958 1.00 77.50 168 GLU A C 1
ATOM 1280 O O . GLU A 1 168 ? -4.300 9.347 -11.963 1.00 77.50 168 GLU A O 1
ATOM 1285 N N . ASN A 1 169 ? -4.879 9.511 -9.796 1.00 84.50 169 ASN A N 1
ATOM 1286 C CA . ASN A 1 169 ? -5.213 8.102 -9.657 1.00 84.50 169 ASN A CA 1
ATOM 1287 C C . ASN A 1 169 ? -6.500 7.941 -8.855 1.00 84.50 169 ASN A C 1
ATOM 1289 O O . ASN A 1 169 ? -6.543 8.231 -7.660 1.00 84.50 169 ASN A O 1
ATOM 1293 N N . ASP A 1 170 ? -7.510 7.417 -9.538 1.00 91.38 170 ASP A N 1
ATOM 1294 C CA . ASP A 1 170 ? -8.804 7.056 -8.985 1.00 91.38 170 ASP A CA 1
ATOM 1295 C C . ASP A 1 170 ? -8.944 5.541 -9.024 1.00 91.38 170 ASP A C 1
ATOM 1297 O O . ASP A 1 170 ? -8.778 4.901 -10.063 1.00 91.38 170 ASP A O 1
ATOM 1301 N N . THR A 1 171 ? -9.227 4.936 -7.878 1.00 93.75 171 THR A N 1
ATOM 1302 C CA . THR A 1 171 ? -9.290 3.482 -7.748 1.00 93.75 171 THR A CA 1
ATOM 1303 C C . THR A 1 171 ? -10.576 3.070 -7.056 1.00 93.75 171 THR A C 1
ATOM 1305 O O . THR A 1 171 ? -10.831 3.439 -5.911 1.00 93.75 171 THR A O 1
ATOM 1308 N N . TRP A 1 172 ? -11.358 2.244 -7.747 1.00 95.50 172 TRP A N 1
ATOM 1309 C CA . TRP A 1 172 ? -12.478 1.509 -7.172 1.00 95.50 172 TRP A CA 1
ATOM 1310 C C . TRP A 1 172 ? -12.017 0.104 -6.814 1.00 95.50 172 TRP A C 1
ATOM 1312 O O . TRP A 1 172 ? -11.421 -0.592 -7.633 1.00 95.50 172 TRP A O 1
ATOM 1322 N N . THR A 1 173 ? -12.293 -0.312 -5.586 1.00 93.81 173 THR A N 1
ATOM 1323 C CA . THR A 1 173 ? -11.978 -1.651 -5.091 1.00 93.81 173 THR A CA 1
ATOM 1324 C C . THR A 1 173 ? -13.257 -2.314 -4.618 1.00 93.81 173 THR A C 1
ATOM 1326 O O . THR A 1 173 ? -14.055 -1.697 -3.916 1.00 93.81 173 THR A O 1
ATOM 1329 N N . ALA A 1 174 ? -13.436 -3.578 -4.982 1.00 94.38 174 ALA A N 1
ATOM 1330 C CA . ALA A 1 174 ? -14.456 -4.442 -4.416 1.00 94.38 174 ALA A CA 1
ATOM 1331 C C . ALA A 1 174 ? -13.787 -5.738 -3.962 1.00 94.38 174 ALA A C 1
ATOM 1333 O O . ALA A 1 174 ? -12.988 -6.316 -4.700 1.00 94.38 174 ALA A O 1
ATOM 1334 N N . ASN A 1 175 ? -14.096 -6.190 -2.751 1.00 92.50 175 ASN A N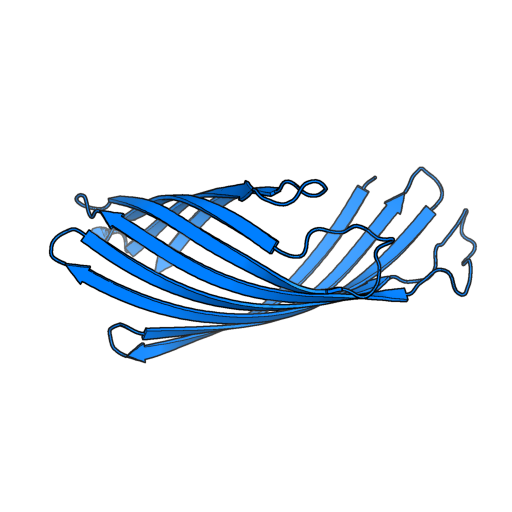 1
ATOM 1335 C CA . ASN A 1 175 ? -13.544 -7.421 -2.198 1.00 92.50 175 ASN A CA 1
ATOM 1336 C C . ASN A 1 175 ? -14.626 -8.255 -1.514 1.00 92.50 175 ASN A C 1
ATOM 1338 O O . ASN A 1 175 ? -15.583 -7.729 -0.947 1.00 92.50 175 ASN A O 1
ATOM 1342 N N . ILE A 1 176 ? -14.436 -9.571 -1.546 1.00 91.94 176 ILE A N 1
ATOM 1343 C CA . ILE A 1 176 ? -15.259 -10.557 -0.849 1.00 91.94 176 ILE A CA 1
ATOM 1344 C C . ILE A 1 176 ? -14.298 -11.538 -0.182 1.00 91.94 176 ILE A C 1
ATOM 1346 O O . ILE A 1 176 ? -13.334 -11.985 -0.801 1.00 91.94 176 ILE A O 1
ATOM 1350 N N . SER A 1 177 ? -14.550 -11.851 1.080 1.00 89.19 177 SER A N 1
ATOM 1351 C CA . SER A 1 177 ? -13.798 -12.810 1.877 1.00 89.19 177 SER A CA 1
ATOM 1352 C C . SER A 1 177 ? -14.764 -13.775 2.557 1.00 89.19 177 SER A C 1
ATOM 1354 O O . SER A 1 177 ? -15.851 -13.398 3.000 1.00 89.19 177 SER A O 1
ATOM 1356 N N . MET A 1 178 ? -14.371 -15.043 2.607 1.00 88.75 178 MET A N 1
ATOM 1357 C CA . MET A 1 178 ? -15.147 -16.123 3.206 1.00 88.75 178 MET A CA 1
ATOM 1358 C C . MET A 1 178 ? -14.256 -16.860 4.196 1.00 88.75 178 MET A C 1
ATOM 1360 O O . MET A 1 178 ? -13.166 -17.303 3.832 1.00 88.75 178 MET A O 1
ATOM 1364 N N . ALA A 1 179 ? -14.715 -16.989 5.439 1.00 84.31 179 ALA A N 1
ATOM 1365 C CA . ALA A 1 179 ? -14.041 -17.797 6.447 1.00 84.31 179 ALA A CA 1
ATOM 1366 C C . ALA A 1 179 ? -14.691 -19.187 6.513 1.00 84.31 179 ALA A C 1
ATOM 1368 O O . ALA A 1 179 ? -15.904 -19.291 6.708 1.00 84.31 179 ALA A O 1
ATOM 1369 N N . PHE A 1 180 ? -13.882 -20.237 6.352 1.00 81.25 180 PHE A N 1
ATOM 1370 C CA . PHE A 1 180 ? -14.320 -21.635 6.416 1.00 81.25 180 PHE A CA 1
ATOM 1371 C C . PHE A 1 180 ? -14.280 -22.143 7.862 1.00 81.25 180 PHE A C 1
ATOM 1373 O O . PHE A 1 180 ? -13.220 -22.004 8.508 1.00 81.25 180 PHE A O 1
#

Sequence (180 aa):
MRSDGYMVAAYLGLQLSEKLALDVAIGSGDADRKTGAQTKNDIDRDFYAANLTYAHWHGAFQVTGKASWLHGKEDVGDNVFAGTKLPGTGGTTKLNQGKLGAEVGYWIDGFMPYVGVAYARDTSRTKTVEPWDKTALVWSAGVNFFSLKNKITGGIGYQGESNRSHTENDTWTANISMAF

Nearest PDB structures (foldseek):
  1uyn-assembly1_X  TM=5.348E-01  e=9.181E-04  Neisseria meningitidis
  8p97-assembly1_A  TM=4.804E-01  e=3.204E-03  Bacteroides thetaiotaomicron VPI-5482
  3m8d-assembly1_A  TM=4.892E-01  e=5.984E-03  Escherichia coli
  3rgm-assembly1_A  TM=3.896E-01  e=1.982E-02  Escherichia coli K-12
  4aip-assembly1_B  TM=3.890E-01  e=1.361E-01  Neisseria meningitidis

Secondary structure (DSSP, 8-state):
-EEEEEEEEEEEEEE-SSSEEEEEEEEEEEEEEEETTTEEEEEEEEEEEEEEEEEEEETTEEEEEEEEEEEEEEEEPPPEETTEE-TT--EEEEEEEEEEEEEEEE-BTTEEEEEEEEEEEEEEESS-PSP---EEEEEEEEEEEEETTTTEEEEEEEEEEES-SS---EEEEEEEEE--

pLDDT: mean 89.5, std 9.65, range [52.62, 98.12]

Mean predicted aligned error: 7.05 Å

Foldseek 3Di:
DDKDKDKDKDKDKDDPDPFKIKIKMKMKMKMWDDDPDFKIKIKIKIKIKMKIKGWDDDPQKIKIKMKMKMKMKIWIAAIGGNNRGDPPRTGMWIWIKIKIKMKMWGDDPFKIKMKMKMKMATPDIDDDDDDWFGIKIKIKIWMWGGDPVQQKIKIWMWIWIDPTPPDTDIDIDITIDHDD